Protein AF-A0A3M9MHA6-F1 (afdb_monomer_lite)

pLDDT: mean 76.88, std 26.91, range [29.72, 98.88]

Foldseek 3Di:
DDDDDDDDDDDDDDDDDDDDDDDDDDDDDDDDPDDDDPPPVVVVPPDDDDDDDDDDDDDDDDDDDDDDDDDDDDDDDPDDPDPPDPPDPPPLPDQPCVVFVVVLLVLLVVLVVPVVCLVVLVVLLVCVLVVLVVLLVVLCVVQQADDLLLNLLSVCLVVLLVVLLVVQVVVQQVNLAFACVVNPPPGRASDDADDSSRGAAADNSLLNLLLSLLSSCSRPVVSSVVSVVSSVSNLSSCSNNRGHGNVNNVRSNVSSNVSNVVRSVVSSVVCSVVSNVCCVDPCVVVRHDPPND

Organism: NCBI:txid2294115

Sequence (293 aa):
MRTDRHRAIGGILHGGHLRAPCGARSHAAGSKVSLPTRERWQRHHAHRSRSPAALRTLSARKGLAGGSTRPAGRTERKATPTLMFSEALTISTYDGARIDGSLFRDVTQFARHTHWLNTAAEAWTTYSIGLFVILLLVGWWISRRYGDRQMTTALVAPIGVAVAFLVTEVIKNQFGELRPCRSVPHAFIVETCPAPTDYAMPSGHTTFAAAVAVALFFVNRRLGVIAALLAILEAISRVYVGAHYPHDVIAAMVVAVVVVLITSPLLSRLLQRVVGRARRGPLHGLLSTRGAG

InterPro domains:
  IPR000326 Phosphatidic acid phosphatase type 2/haloperoxidase [PF01569] (159-265)
  IPR000326 Phosphatidic acid phosphatase type 2/haloperoxidase [SM00014] (153-264)
  IPR036938 Phosphatidic acid phosphatase type 2/haloperoxidase superfamily [SSF48317] (96-273)

Radius of gyration: 35.24 Å; chains: 1; bounding box: 85×118×84 Å

Secondary structure (DSSP, 8-state):
----------------------------------PPPTTSSGGGS-------------------------------------S-S-S-----S--THHHHHHHHHHHHHHHHH-HHHHHHHHHHHHHHHHHHHHHHHHHHHHHTTS-HHHHHHHHHHHHHHHHHHHHHHHHHHHH-PPPHHHHSTT----SPP--TTS--SSPHHHHHHHHHHHHHHHH-HHHHHHHHHHHHHHHHHHHHTTSS-HHHHHHHHHHHHHHHHHHHHHHHHHHHHHHHHHHTTTTHHHHS-TT--

Structure (mmCIF, N/CA/C/O backbone):
data_AF-A0A3M9MHA6-F1
#
_entry.id   AF-A0A3M9MHA6-F1
#
loop_
_atom_site.group_PDB
_atom_site.id
_atom_site.type_symbol
_atom_site.label_atom_id
_atom_site.label_alt_id
_atom_site.label_comp_id
_atom_site.label_asym_id
_atom_site.label_entity_id
_atom_site.label_seq_id
_atom_site.pdbx_PDB_ins_code
_atom_site.Cartn_x
_atom_site.Cartn_y
_atom_site.Cartn_z
_atom_site.occupancy
_atom_site.B_iso_or_equiv
_atom_site.auth_seq_id
_atom_site.auth_comp_id
_atom_site.auth_asym_id
_atom_site.auth_atom_id
_atom_site.pdbx_PDB_model_num
ATOM 1 N N . MET A 1 1 ? -25.392 54.779 32.745 1.00 45.34 1 MET A N 1
ATOM 2 C CA . MET A 1 1 ? -24.830 55.472 33.924 1.00 45.34 1 MET A CA 1
ATOM 3 C C . MET A 1 1 ? -23.319 55.400 33.839 1.00 45.34 1 MET A C 1
ATOM 5 O O . MET A 1 1 ? -22.776 54.333 33.599 1.00 45.34 1 MET A O 1
ATOM 9 N N . ARG A 1 2 ? -22.690 56.569 33.900 1.00 42.75 2 ARG A N 1
ATOM 10 C CA . ARG A 1 2 ? -21.283 56.873 33.637 1.00 42.75 2 ARG A CA 1
ATOM 11 C C . ARG A 1 2 ? -20.710 57.350 34.968 1.00 42.75 2 ARG A C 1
ATOM 13 O O . ARG A 1 2 ? -21.302 58.267 35.524 1.00 42.75 2 ARG A O 1
ATOM 20 N N . THR A 1 3 ? -19.614 56.777 35.457 1.00 52.16 3 THR A N 1
ATOM 21 C CA . THR A 1 3 ? -18.811 57.405 36.520 1.00 52.16 3 THR A CA 1
ATOM 22 C C . THR A 1 3 ? -17.323 57.145 36.307 1.00 52.16 3 THR A C 1
ATOM 24 O O . THR A 1 3 ? -16.868 56.004 36.227 1.00 52.16 3 THR A O 1
ATOM 27 N N . ASP A 1 4 ? -16.626 58.270 36.179 1.00 48.47 4 ASP A N 1
ATOM 28 C CA . ASP A 1 4 ? -15.193 58.527 36.058 1.00 48.47 4 ASP A CA 1
ATOM 29 C C . ASP A 1 4 ? -14.363 58.002 37.247 1.00 48.47 4 ASP A C 1
ATOM 31 O O . ASP A 1 4 ? -14.840 57.929 38.375 1.00 48.47 4 ASP A O 1
ATOM 35 N N . ARG A 1 5 ? -13.158 57.465 36.999 1.00 49.97 5 ARG A N 1
ATOM 36 C CA . ARG A 1 5 ? -11.822 58.075 37.240 1.00 49.97 5 ARG A CA 1
ATOM 37 C C . ARG A 1 5 ? -11.701 58.967 38.489 1.00 49.97 5 ARG A C 1
ATOM 39 O O . ARG A 1 5 ? -12.250 60.058 38.504 1.00 49.97 5 ARG A O 1
ATOM 46 N N . HIS A 1 6 ? -10.781 58.624 39.403 1.00 42.56 6 HIS A N 1
ATOM 47 C CA . HIS A 1 6 ? -9.431 59.224 39.486 1.00 42.56 6 HIS A CA 1
ATOM 48 C C . HIS A 1 6 ? -8.628 58.779 40.733 1.00 42.56 6 HIS A C 1
ATOM 50 O O . HIS A 1 6 ? -9.141 58.863 41.837 1.00 42.56 6 HIS A O 1
ATOM 56 N N . ARG A 1 7 ? -7.320 58.510 40.500 1.00 42.34 7 ARG A N 1
ATOM 57 C CA . ARG A 1 7 ? -6.129 58.777 41.365 1.00 42.34 7 ARG A CA 1
ATOM 58 C C . ARG A 1 7 ? -6.002 57.972 42.688 1.00 42.34 7 ARG A C 1
ATOM 60 O O . ARG A 1 7 ? -6.987 57.720 43.345 1.00 42.34 7 ARG A O 1
ATOM 67 N N . ALA A 1 8 ? -4.827 57.572 43.190 1.00 38.84 8 ALA A N 1
ATOM 68 C CA . ALA A 1 8 ? -3.434 57.903 42.880 1.00 38.84 8 ALA A CA 1
ATOM 69 C C . ALA A 1 8 ? -2.446 57.069 43.751 1.00 38.84 8 ALA A C 1
ATOM 71 O O . ALA A 1 8 ? -2.771 56.752 44.886 1.00 38.84 8 ALA A O 1
ATOM 72 N N . ILE A 1 9 ? -1.212 56.915 43.235 1.00 37.53 9 ILE A N 1
ATOM 73 C CA . ILE A 1 9 ? 0.103 56.955 43.931 1.00 37.53 9 ILE A CA 1
ATOM 74 C C . ILE A 1 9 ? 0.582 55.732 44.745 1.00 37.53 9 ILE A C 1
ATOM 76 O O . ILE A 1 9 ? -0.045 55.309 45.706 1.00 37.53 9 ILE A O 1
ATOM 80 N N . GLY A 1 10 ? 1.814 55.296 44.428 1.00 33.41 10 GLY A N 1
ATOM 81 C CA . GLY A 1 10 ? 2.728 54.660 45.386 1.00 33.41 10 GLY A CA 1
ATOM 82 C C . GLY A 1 10 ? 3.594 53.546 44.800 1.00 33.41 10 GLY A C 1
ATOM 83 O O . GLY A 1 10 ? 3.294 52.376 44.992 1.00 33.41 10 GLY A O 1
ATOM 84 N N . GLY A 1 11 ? 4.666 53.896 44.082 1.00 33.75 11 GLY A N 1
ATOM 85 C CA . GLY A 1 11 ? 5.718 52.941 43.716 1.00 33.75 11 GLY A CA 1
ATOM 86 C C . GLY A 1 11 ? 6.651 52.638 44.891 1.00 33.75 11 GLY A C 1
ATOM 87 O O . GLY A 1 11 ? 6.699 53.421 45.829 1.00 33.75 11 GLY A O 1
ATOM 88 N N . ILE A 1 12 ? 7.412 51.543 44.799 1.00 40.12 12 ILE A N 1
ATOM 89 C CA . ILE A 1 12 ? 8.799 51.406 45.276 1.00 40.12 12 ILE A CA 1
ATOM 90 C C . ILE A 1 12 ? 9.417 50.167 44.607 1.00 40.12 12 ILE A C 1
ATOM 92 O O . ILE A 1 12 ? 8.821 49.097 44.513 1.00 40.12 12 ILE A O 1
ATOM 96 N N . LEU A 1 13 ? 10.627 50.394 44.108 1.00 37.62 13 LEU A N 1
ATOM 97 C CA . LEU A 1 13 ? 11.590 49.473 43.518 1.00 37.62 13 LEU A CA 1
ATOM 98 C C . LEU A 1 13 ? 12.076 48.435 44.539 1.00 37.62 13 LEU A C 1
ATOM 100 O O . LEU A 1 13 ? 12.274 48.802 45.691 1.00 37.62 13 LEU A O 1
ATOM 104 N N . HIS A 1 14 ? 12.438 47.228 44.095 1.00 38.28 14 HIS A N 1
ATOM 105 C CA . HIS A 1 14 ? 13.742 46.633 44.430 1.00 38.28 14 HIS A CA 1
ATOM 106 C C . HIS A 1 14 ? 14.076 45.473 43.485 1.00 38.28 14 HIS A C 1
ATOM 108 O O . HIS A 1 14 ? 13.366 44.473 43.409 1.00 38.28 14 HIS A O 1
ATOM 114 N N . GLY A 1 15 ? 15.176 45.645 42.749 1.00 33.66 15 GLY A N 1
ATOM 115 C CA . GLY A 1 15 ? 15.876 44.572 42.058 1.00 33.66 15 GLY A CA 1
ATOM 116 C C . GLY A 1 15 ? 16.709 43.736 43.031 1.00 33.66 15 GLY A C 1
ATOM 117 O O . GLY A 1 15 ? 16.996 44.154 44.150 1.00 33.66 15 GLY A O 1
ATOM 118 N N . GLY A 1 16 ? 17.117 42.553 42.581 1.00 33.12 16 GLY A N 1
ATOM 119 C CA . GLY A 1 16 ? 17.943 41.644 43.368 1.00 33.12 16 GLY A CA 1
ATOM 120 C C . GLY A 1 16 ? 18.435 40.461 42.546 1.00 33.12 16 GLY A C 1
ATOM 121 O O . GLY A 1 16 ? 17.910 39.360 42.650 1.00 33.12 16 GLY A O 1
ATOM 122 N N . HIS A 1 17 ? 19.445 40.711 41.713 1.00 36.69 17 HIS A N 1
ATOM 123 C CA . HIS A 1 17 ? 20.335 39.703 41.136 1.00 36.69 17 HIS A CA 1
ATOM 124 C C . HIS A 1 17 ? 21.117 38.963 42.228 1.00 36.69 17 HIS A C 1
ATOM 126 O O . HIS A 1 17 ? 21.867 39.627 4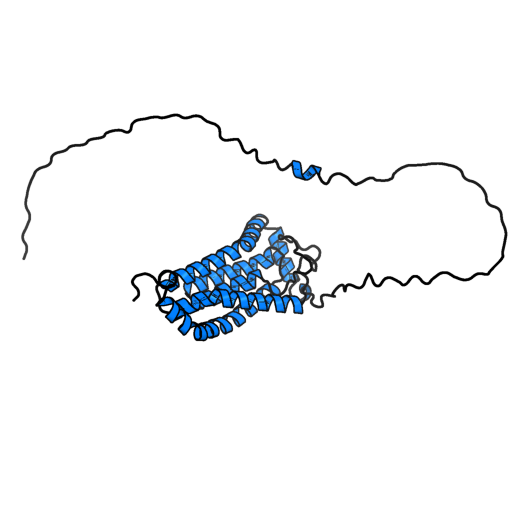2.932 1.00 36.69 17 HIS A O 1
ATOM 132 N N . LEU A 1 18 ? 21.103 37.625 42.255 1.00 41.34 18 LEU A N 1
ATOM 133 C CA . LEU A 1 18 ? 22.196 36.782 42.781 1.00 41.34 18 LEU A CA 1
ATOM 134 C C . LEU A 1 18 ? 22.174 35.440 42.018 1.00 41.34 18 LEU A C 1
ATOM 136 O O . LEU A 1 18 ? 21.206 34.697 42.091 1.00 41.34 18 LEU A O 1
ATOM 140 N N . ARG A 1 19 ? 23.053 35.256 41.025 1.00 36.97 19 ARG A N 1
ATOM 141 C CA . ARG A 1 19 ? 24.398 34.641 41.103 1.00 36.97 19 ARG A CA 1
ATOM 142 C C . ARG A 1 19 ? 24.380 33.122 41.322 1.00 36.97 19 ARG A C 1
ATOM 144 O O . ARG A 1 19 ? 24.078 32.630 42.400 1.00 36.97 19 ARG A O 1
ATOM 151 N N . ALA A 1 20 ? 24.814 32.420 40.277 1.00 41.28 20 ALA A N 1
ATOM 152 C CA . ALA A 1 20 ? 25.358 31.068 40.327 1.00 41.28 20 ALA A CA 1
ATOM 153 C C . ALA A 1 20 ? 26.680 31.018 41.119 1.00 41.28 20 ALA A C 1
ATOM 155 O O . ALA A 1 20 ? 27.397 32.024 41.164 1.00 41.28 20 ALA A O 1
ATOM 156 N N . PRO A 1 21 ? 27.076 29.829 41.604 1.00 46.84 21 PRO A N 1
ATOM 157 C CA . PRO A 1 21 ? 28.478 29.490 41.789 1.00 46.84 21 PRO A CA 1
ATOM 158 C C . PRO A 1 21 ? 28.946 28.360 40.861 1.00 46.84 21 PRO A C 1
ATOM 160 O O . PRO A 1 21 ? 28.242 27.397 40.562 1.00 46.84 21 PRO A O 1
ATOM 163 N N . CYS A 1 22 ? 30.192 28.537 40.433 1.00 32.31 22 CYS A N 1
ATOM 164 C CA . CYS A 1 22 ? 31.051 27.636 39.684 1.00 32.31 22 CYS A CA 1
ATOM 165 C C . CYS A 1 22 ? 31.245 26.248 40.314 1.00 32.31 22 CYS A C 1
ATOM 167 O O . CYS A 1 22 ? 31.447 26.126 41.516 1.00 32.31 22 CYS A O 1
ATOM 169 N N . GLY A 1 23 ? 31.448 25.267 39.430 1.00 31.09 23 GLY A N 1
ATOM 170 C CA . GLY A 1 23 ? 32.737 24.574 39.349 1.00 31.09 23 GLY A CA 1
ATOM 171 C C . GLY A 1 23 ? 32.913 23.312 40.190 1.00 31.09 23 GLY A C 1
ATOM 172 O O . GLY A 1 23 ? 33.376 23.372 41.320 1.00 31.09 23 GLY A O 1
ATOM 173 N N . ALA A 1 24 ? 32.745 22.156 39.548 1.00 34.28 24 ALA A N 1
ATOM 174 C CA . ALA A 1 24 ? 33.512 20.961 39.880 1.00 34.28 24 ALA A CA 1
ATOM 175 C C . ALA A 1 24 ? 33.908 20.248 38.581 1.00 34.28 24 ALA A C 1
ATOM 177 O O . ALA A 1 24 ? 33.065 19.778 37.819 1.00 34.28 24 ALA A O 1
ATOM 178 N N . ARG A 1 25 ? 35.218 20.236 38.315 1.00 34.56 25 ARG A N 1
ATOM 179 C CA . ARG A 1 25 ? 35.869 19.403 37.303 1.00 34.56 25 ARG A CA 1
ATOM 180 C C . ARG A 1 25 ? 35.985 17.986 37.856 1.00 34.56 25 ARG A C 1
ATOM 182 O O . ARG A 1 25 ? 36.488 17.814 38.962 1.00 34.56 25 ARG A O 1
ATOM 189 N N . SER A 1 26 ? 35.659 16.989 37.047 1.00 36.09 26 SER A N 1
ATOM 190 C CA . SER A 1 26 ? 36.196 15.637 37.191 1.00 36.09 26 SER A CA 1
ATOM 191 C C . SER A 1 26 ? 36.548 15.090 35.808 1.00 36.09 26 SER A C 1
ATOM 193 O O . SER A 1 26 ? 35.711 14.926 34.924 1.00 36.09 26 SER A O 1
ATOM 195 N N . HIS A 1 27 ? 37.847 14.871 35.613 1.00 33.38 27 HIS A N 1
ATOM 196 C CA . HIS A 1 27 ? 38.398 14.020 34.569 1.00 33.38 27 HIS A CA 1
ATOM 197 C C . HIS A 1 27 ? 38.162 12.558 34.960 1.00 33.38 27 HIS A C 1
ATOM 199 O O . HIS A 1 27 ? 38.537 12.190 36.068 1.00 33.38 27 HIS A O 1
ATOM 205 N N . ALA A 1 28 ? 37.644 11.730 34.047 1.00 32.38 28 ALA A N 1
ATOM 206 C CA . ALA A 1 28 ? 38.115 10.355 33.837 1.00 32.38 28 ALA A CA 1
ATOM 207 C C . ALA A 1 28 ? 37.412 9.686 32.640 1.00 32.38 28 ALA A C 1
ATOM 209 O O . ALA A 1 28 ? 36.207 9.471 32.644 1.00 32.38 28 ALA A O 1
ATOM 210 N N . ALA A 1 29 ? 38.231 9.350 31.640 1.00 34.56 29 ALA A N 1
ATOM 211 C CA . ALA A 1 29 ? 38.195 8.131 30.830 1.00 34.56 29 ALA A CA 1
ATOM 212 C C . ALA A 1 29 ? 36.839 7.623 30.288 1.00 34.56 29 ALA A C 1
ATOM 214 O O . ALA A 1 29 ? 36.180 6.780 30.887 1.00 34.56 29 ALA A O 1
ATOM 215 N N . GLY A 1 30 ? 36.521 8.020 29.052 1.00 30.92 30 GLY A N 1
ATOM 216 C CA . GLY A 1 30 ? 35.597 7.308 28.169 1.00 30.92 30 GLY A CA 1
ATOM 217 C C . GLY A 1 30 ? 36.293 7.028 26.840 1.00 30.92 30 GLY A C 1
ATOM 218 O O . GLY A 1 30 ? 36.708 7.950 26.141 1.00 30.92 30 GLY A O 1
ATOM 219 N N . SER A 1 31 ? 36.495 5.752 26.544 1.00 31.64 31 SER A N 1
ATOM 220 C CA . SER A 1 31 ? 37.165 5.201 25.368 1.00 31.64 31 SER A CA 1
ATOM 221 C C . SER A 1 31 ? 36.664 5.801 24.048 1.00 31.64 31 SER A C 1
ATOM 223 O O . SER A 1 31 ? 35.473 5.811 23.745 1.00 31.64 31 SER A O 1
ATOM 225 N N . LYS A 1 32 ? 37.603 6.254 23.208 1.00 31.97 32 LYS A N 1
ATOM 226 C CA . LYS A 1 32 ? 37.339 6.508 21.788 1.00 31.97 32 LYS A CA 1
ATOM 227 C C . LYS A 1 32 ? 36.963 5.177 21.137 1.00 31.97 32 LYS A C 1
ATOM 229 O O . LYS A 1 32 ? 37.825 4.326 20.933 1.00 31.97 32 LYS A O 1
ATOM 234 N N . VAL A 1 33 ? 35.687 4.996 20.812 1.00 39.12 33 VAL A N 1
ATOM 235 C CA . VAL A 1 33 ? 35.254 3.952 19.881 1.00 39.12 33 VAL A CA 1
ATOM 236 C C . VAL A 1 33 ? 35.655 4.412 18.483 1.00 39.12 33 VAL 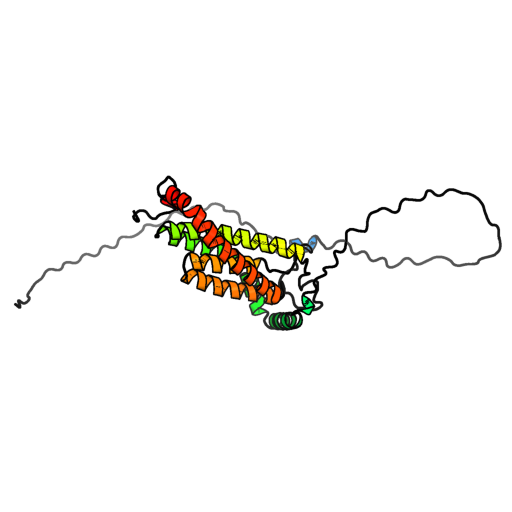A C 1
ATOM 238 O O . VAL A 1 33 ? 35.020 5.268 17.872 1.00 39.12 33 VAL A O 1
ATOM 241 N N . SER A 1 34 ? 36.774 3.878 18.010 1.00 37.38 34 SER A N 1
ATOM 242 C CA . SER A 1 34 ? 37.254 4.025 16.641 1.00 37.38 34 SER A CA 1
ATOM 243 C C . SER A 1 34 ? 36.277 3.319 15.696 1.00 37.38 34 SER A C 1
ATOM 245 O O . SER A 1 34 ? 36.191 2.092 15.695 1.00 37.38 34 SER A O 1
ATOM 247 N N . LEU A 1 35 ? 35.531 4.076 14.891 1.00 41.81 35 LEU A N 1
ATOM 248 C CA . LEU A 1 35 ? 34.740 3.521 13.788 1.00 41.81 35 LEU A CA 1
ATOM 249 C C . LEU A 1 35 ? 35.687 2.880 12.752 1.00 41.81 35 LEU A C 1
ATOM 251 O O . LEU A 1 35 ? 36.680 3.516 12.385 1.00 41.81 35 LEU A O 1
ATOM 255 N N . PRO A 1 36 ? 35.426 1.659 12.245 1.00 40.69 36 PRO A N 1
ATOM 256 C CA . PRO A 1 36 ? 36.270 1.067 11.216 1.00 40.69 36 PRO A CA 1
ATOM 257 C C . PRO A 1 36 ? 36.082 1.810 9.890 1.00 40.69 36 PRO A C 1
ATOM 259 O O . PRO A 1 36 ? 34.972 1.938 9.375 1.00 40.69 36 PRO A O 1
ATOM 262 N N . THR A 1 37 ? 37.188 2.279 9.323 1.00 46.25 37 THR A N 1
ATOM 263 C CA . THR A 1 37 ? 37.272 2.863 7.984 1.00 46.25 37 THR A CA 1
ATOM 264 C C . THR A 1 37 ? 36.915 1.840 6.894 1.00 46.25 37 THR A C 1
ATOM 266 O O . THR A 1 37 ? 37.210 0.646 7.000 1.00 46.25 37 THR A O 1
ATOM 269 N N . ARG A 1 38 ? 36.289 2.328 5.811 1.00 45.44 38 ARG A N 1
ATOM 270 C CA . ARG A 1 38 ? 35.766 1.575 4.646 1.00 45.44 38 ARG A CA 1
ATOM 271 C C . ARG A 1 38 ? 36.783 0.694 3.891 1.00 45.44 38 ARG A C 1
ATOM 273 O O . ARG A 1 38 ? 36.383 -0.067 3.019 1.00 45.44 38 ARG A O 1
ATOM 280 N N . GLU A 1 39 ? 38.069 0.730 4.223 1.00 40.91 39 GLU A N 1
ATOM 281 C CA . GLU A 1 39 ? 39.122 -0.005 3.503 1.00 40.91 39 GLU A CA 1
ATOM 282 C C . GLU A 1 39 ? 39.283 -1.476 3.926 1.00 40.91 39 GLU A C 1
ATOM 284 O O . GLU A 1 39 ? 39.934 -2.260 3.232 1.00 40.91 39 GLU A O 1
ATOM 289 N N . ARG A 1 40 ? 38.698 -1.896 5.058 1.00 35.12 40 ARG A N 1
ATOM 290 C CA . ARG A 1 40 ? 38.887 -3.265 5.576 1.00 35.12 40 ARG A CA 1
ATOM 291 C C . ARG A 1 40 ? 38.023 -4.322 4.867 1.00 35.12 40 ARG A C 1
ATOM 293 O O . ARG A 1 40 ? 38.376 -5.496 4.895 1.00 35.12 40 ARG A O 1
ATOM 300 N N . TRP A 1 41 ? 36.964 -3.919 4.160 1.00 37.09 41 TRP A N 1
ATOM 301 C CA . TRP A 1 41 ? 36.100 -4.842 3.405 1.00 37.09 41 TRP A CA 1
ATOM 302 C C . TRP A 1 41 ? 36.644 -5.221 2.018 1.00 37.09 41 TRP A C 1
ATOM 304 O O . TRP A 1 41 ? 36.305 -6.280 1.499 1.00 37.09 41 TRP A O 1
ATOM 314 N N . GLN A 1 42 ? 37.548 -4.426 1.434 1.00 40.75 42 GLN A N 1
ATOM 315 C CA . GLN A 1 42 ? 38.103 -4.710 0.102 1.00 40.75 42 GLN A CA 1
ATOM 316 C C . GLN A 1 42 ? 39.223 -5.768 0.104 1.00 40.75 42 GLN A C 1
ATOM 318 O O . GLN A 1 42 ? 39.533 -6.333 -0.942 1.00 40.75 42 GLN A O 1
ATOM 323 N N . ARG A 1 43 ? 39.806 -6.106 1.264 1.00 37.44 43 ARG A N 1
ATOM 324 C CA . ARG A 1 43 ? 40.909 -7.088 1.345 1.00 37.44 43 ARG A CA 1
ATOM 325 C C . ARG A 1 43 ? 40.460 -8.550 1.418 1.00 37.44 43 ARG A C 1
ATOM 327 O O . ARG A 1 43 ? 41.292 -9.428 1.226 1.00 37.44 43 ARG A O 1
ATOM 334 N N . HIS A 1 44 ? 39.173 -8.831 1.636 1.00 37.44 44 HIS A N 1
ATOM 335 C CA . HIS A 1 44 ? 38.674 -10.210 1.744 1.00 37.44 44 HIS A CA 1
ATOM 336 C C . HIS A 1 44 ? 38.206 -10.844 0.420 1.00 37.44 44 HIS A C 1
ATOM 338 O O . HIS A 1 44 ? 37.924 -12.039 0.402 1.00 37.44 44 HIS A O 1
ATOM 344 N N . HIS A 1 45 ? 38.210 -10.108 -0.700 1.00 39.94 45 HIS A N 1
ATOM 345 C CA . HIS A 1 45 ? 37.793 -10.629 -2.016 1.00 39.94 45 HIS A CA 1
ATOM 346 C C . HIS A 1 45 ? 38.891 -10.627 -3.098 1.00 39.94 45 HIS A C 1
ATOM 348 O O . HIS A 1 45 ? 38.613 -10.921 -4.256 1.00 39.94 45 HIS A O 1
ATOM 354 N N . ALA A 1 46 ? 40.155 -10.378 -2.739 1.00 36.06 46 ALA A N 1
ATOM 355 C CA . ALA A 1 46 ? 41.273 -10.277 -3.687 1.00 36.06 46 ALA A CA 1
ATOM 356 C C . ALA A 1 46 ? 42.170 -11.534 -3.769 1.00 36.06 46 ALA A C 1
ATOM 358 O O . ALA A 1 46 ? 43.369 -11.429 -4.008 1.00 36.06 46 ALA A O 1
ATOM 359 N N . HIS A 1 47 ? 41.619 -12.738 -3.589 1.00 37.88 47 HIS A N 1
ATOM 360 C CA . HIS A 1 47 ? 42.365 -13.981 -3.822 1.00 37.88 47 HIS A CA 1
ATOM 361 C C . HIS A 1 47 ? 41.495 -15.040 -4.501 1.00 37.88 47 HIS A C 1
ATOM 363 O O . HIS A 1 47 ? 40.879 -15.860 -3.828 1.00 37.88 47 HIS A O 1
ATOM 369 N N . ARG A 1 48 ? 41.485 -15.032 -5.842 1.00 41.16 48 ARG A N 1
ATOM 370 C CA . ARG A 1 48 ? 41.562 -16.217 -6.728 1.00 41.16 48 ARG A CA 1
ATOM 371 C C . ARG A 1 48 ? 41.323 -15.803 -8.185 1.00 41.16 48 ARG A C 1
ATOM 373 O O . ARG A 1 48 ? 40.275 -16.050 -8.763 1.00 41.16 48 ARG A O 1
ATOM 380 N N . SER A 1 49 ? 42.351 -15.231 -8.797 1.00 33.03 49 SER A N 1
ATOM 381 C CA . SER A 1 49 ? 42.515 -15.224 -10.252 1.00 33.03 49 SER A CA 1
ATOM 382 C C . SER A 1 49 ? 43.961 -15.609 -10.554 1.00 33.03 49 SER A C 1
ATOM 384 O O . SER A 1 49 ? 44.862 -14.773 -10.516 1.00 33.03 49 SER A O 1
ATOM 386 N N . ARG A 1 50 ? 44.207 -16.903 -10.778 1.00 34.09 50 ARG A N 1
ATOM 387 C CA . ARG A 1 50 ? 45.452 -17.378 -11.390 1.00 34.09 50 ARG A CA 1
ATOM 388 C C . ARG A 1 50 ? 45.149 -17.737 -12.840 1.00 34.09 50 ARG A C 1
ATOM 390 O O . ARG A 1 50 ? 44.465 -18.721 -13.097 1.00 34.09 50 ARG A O 1
ATOM 397 N N . SER A 1 51 ? 45.666 -16.925 -13.756 1.00 36.12 51 SER A N 1
ATOM 398 C CA . SER A 1 51 ? 45.880 -17.290 -15.157 1.00 36.12 51 SER A CA 1
ATOM 399 C C . SER A 1 51 ? 46.895 -18.434 -15.257 1.00 36.12 51 SER A C 1
ATOM 401 O O . SER A 1 51 ? 47.861 -18.432 -14.489 1.00 36.12 51 SER A O 1
ATOM 403 N N . PRO A 1 52 ? 46.777 -19.345 -16.235 1.00 36.91 52 PRO A N 1
ATOM 404 C CA . PRO A 1 52 ? 47.894 -20.164 -16.670 1.00 36.91 52 PRO A CA 1
ATOM 405 C C . PRO A 1 52 ? 48.386 -19.676 -18.037 1.00 36.91 52 PRO A C 1
ATOM 407 O O . PRO A 1 52 ? 47.781 -19.944 -19.072 1.00 36.91 52 PRO A O 1
ATOM 410 N N . ALA A 1 53 ? 49.510 -18.963 -18.029 1.00 32.72 53 ALA A N 1
ATOM 411 C CA . ALA A 1 53 ? 50.349 -18.766 -19.201 1.00 32.72 53 ALA A CA 1
ATOM 412 C C . ALA A 1 53 ? 51.727 -19.380 -18.920 1.00 32.72 53 ALA A C 1
ATOM 414 O O . ALA A 1 53 ? 52.274 -19.203 -17.836 1.00 32.72 53 ALA A O 1
ATOM 415 N N . ALA A 1 54 ? 52.258 -20.041 -19.950 1.00 32.34 54 ALA A N 1
ATOM 416 C CA . ALA A 1 54 ? 53.609 -20.577 -20.102 1.00 32.34 54 ALA A CA 1
ATOM 417 C C . ALA A 1 54 ? 53.946 -21.888 -19.366 1.00 32.34 54 ALA A C 1
ATOM 419 O O . ALA A 1 54 ? 54.268 -21.891 -18.188 1.00 32.34 54 ALA A O 1
ATOM 420 N N . LEU A 1 55 ? 54.009 -22.976 -20.146 1.00 36.78 55 LEU A N 1
ATOM 421 C CA . LEU A 1 55 ? 55.166 -23.880 -20.206 1.00 36.78 55 LEU A CA 1
ATOM 422 C C . LEU A 1 55 ? 55.220 -24.533 -21.607 1.00 36.78 55 LEU A C 1
ATOM 424 O O . LEU A 1 55 ? 54.523 -25.493 -21.917 1.00 36.78 55 LEU A O 1
ATOM 428 N N . ARG A 1 56 ? 56.048 -23.940 -22.475 1.00 35.97 56 ARG A N 1
ATOM 429 C CA . ARG A 1 56 ? 56.825 -24.618 -23.536 1.00 35.97 56 ARG A CA 1
ATOM 430 C C . ARG A 1 56 ? 57.842 -25.530 -22.816 1.00 35.97 56 ARG A C 1
ATOM 432 O O . ARG A 1 56 ? 58.277 -25.151 -21.739 1.00 35.97 56 ARG A O 1
ATOM 439 N N . THR A 1 57 ? 58.290 -26.705 -23.249 1.00 36.09 57 THR A N 1
ATOM 440 C CA . THR A 1 57 ? 58.509 -27.363 -24.551 1.00 36.09 57 THR A CA 1
ATOM 441 C C . THR A 1 57 ? 58.825 -28.840 -24.257 1.00 36.09 57 THR A C 1
ATOM 443 O O . THR A 1 57 ? 59.459 -29.087 -23.236 1.00 36.09 57 THR A O 1
ATOM 446 N N . LEU A 1 58 ? 58.535 -29.781 -25.169 1.00 36.25 58 LEU A N 1
ATOM 447 C CA . LEU A 1 58 ? 59.552 -30.674 -25.763 1.00 36.25 58 LEU A CA 1
ATOM 448 C C . LEU A 1 58 ? 58.957 -31.689 -26.760 1.00 36.25 58 LEU A C 1
ATOM 450 O O . LEU A 1 58 ? 58.051 -32.448 -26.448 1.00 36.25 58 LEU A O 1
ATOM 454 N N . SER A 1 59 ? 59.617 -31.717 -27.919 1.00 33.62 59 SER A N 1
ATOM 455 C CA . SER A 1 59 ? 59.893 -32.862 -28.793 1.00 33.62 59 SER A CA 1
ATOM 456 C C . SER A 1 59 ? 58.788 -33.466 -29.671 1.00 33.62 59 SER A C 1
ATOM 458 O O . SER A 1 59 ? 57.898 -34.194 -29.244 1.00 33.62 59 SER A O 1
ATOM 460 N N . ALA A 1 60 ? 58.960 -33.226 -30.970 1.00 37.00 60 ALA A N 1
ATOM 461 C CA . ALA A 1 60 ? 58.364 -33.955 -32.075 1.00 37.00 60 ALA A CA 1
ATOM 462 C C . ALA A 1 60 ? 59.188 -35.213 -32.407 1.00 37.00 60 ALA A C 1
ATOM 464 O O . ALA A 1 60 ? 60.408 -35.111 -32.492 1.00 37.00 60 ALA A O 1
ATOM 465 N N . ARG A 1 61 ? 58.539 -36.336 -32.754 1.00 35.19 61 ARG A N 1
ATOM 466 C CA . ARG A 1 61 ? 58.543 -36.905 -34.125 1.00 35.19 61 ARG A CA 1
ATOM 467 C C . ARG A 1 61 ? 58.003 -38.342 -34.206 1.00 35.19 61 ARG A C 1
ATOM 469 O O . ARG A 1 61 ? 58.405 -39.209 -33.448 1.00 35.19 61 ARG A O 1
ATOM 476 N N . LYS A 1 62 ? 57.299 -38.536 -35.331 1.00 33.50 62 LYS A N 1
ATOM 477 C CA . LYS A 1 62 ? 57.210 -39.711 -36.223 1.00 33.50 62 LYS A CA 1
ATOM 478 C C . LYS A 1 62 ? 56.377 -40.915 -35.779 1.00 33.50 62 LYS A C 1
ATOM 480 O O . LYS A 1 62 ? 56.678 -41.597 -34.813 1.00 33.50 62 LYS A O 1
ATOM 485 N N . GLY A 1 63 ? 55.366 -41.188 -36.606 1.00 29.72 63 GLY A N 1
ATOM 486 C CA . GLY A 1 63 ? 54.568 -42.403 -36.579 1.00 29.72 63 GLY A CA 1
ATOM 487 C C . GLY A 1 63 ? 55.118 -43.541 -37.436 1.00 29.72 63 GLY A C 1
ATOM 488 O O . GLY A 1 63 ? 56.109 -43.379 -38.143 1.00 29.72 63 GLY A O 1
ATOM 489 N N . LEU A 1 64 ? 54.405 -44.661 -37.338 1.00 36.84 64 LEU A N 1
ATOM 490 C CA . LEU A 1 64 ? 54.283 -45.837 -38.211 1.00 36.84 64 LEU A CA 1
ATOM 491 C C . LEU A 1 64 ? 53.167 -46.669 -37.534 1.00 36.84 64 LEU A C 1
ATOM 493 O O . LEU A 1 64 ? 53.209 -46.862 -36.327 1.00 36.84 64 LEU A O 1
ATOM 497 N N . ALA A 1 65 ? 52.008 -46.857 -38.164 1.00 32.81 65 ALA A N 1
ATOM 498 C CA . ALA A 1 65 ? 51.660 -47.961 -39.066 1.00 32.81 65 ALA A CA 1
ATOM 499 C C . ALA A 1 65 ? 50.944 -49.129 -38.351 1.00 32.81 65 ALA A C 1
ATOM 501 O O . ALA A 1 65 ? 51.502 -49.746 -37.457 1.00 32.81 65 ALA A O 1
ATOM 502 N N . GLY A 1 66 ? 49.742 -49.450 -38.854 1.00 30.17 66 GLY A N 1
ATOM 503 C CA . GLY A 1 66 ? 49.211 -50.815 -38.979 1.00 30.17 66 GLY A CA 1
ATOM 504 C C . GLY A 1 66 ? 48.534 -51.459 -37.763 1.00 30.17 66 GLY A C 1
ATOM 505 O O . GLY A 1 66 ? 49.113 -51.540 -36.690 1.00 30.17 66 GLY A O 1
ATOM 506 N N . GLY A 1 67 ? 47.342 -52.033 -37.976 1.00 31.34 67 GLY A N 1
ATOM 507 C CA . GLY A 1 67 ? 46.847 -53.131 -37.133 1.00 31.34 67 GLY A CA 1
ATOM 508 C C . GLY A 1 67 ? 45.353 -53.121 -36.823 1.00 31.34 67 GLY A C 1
ATOM 509 O O . GLY A 1 67 ? 44.931 -52.667 -35.770 1.00 31.34 67 GLY A O 1
ATOM 510 N N . SER A 1 68 ? 44.560 -53.673 -37.738 1.00 33.75 68 SER A N 1
ATOM 511 C CA . SER A 1 68 ? 43.164 -54.077 -37.542 1.00 33.75 68 SER A CA 1
ATOM 512 C C . SER A 1 68 ? 43.057 -55.289 -36.608 1.00 33.75 68 SER A C 1
ATOM 514 O O . SER A 1 68 ? 43.671 -56.295 -36.934 1.00 33.75 68 SER A O 1
ATOM 516 N N . THR A 1 69 ? 42.181 -55.247 -35.590 1.00 37.03 69 THR A N 1
ATOM 517 C CA . THR A 1 69 ? 41.329 -56.379 -35.137 1.00 37.03 69 THR A CA 1
ATOM 518 C C . THR A 1 69 ? 40.221 -55.896 -34.177 1.00 37.03 69 THR A C 1
ATOM 520 O O . THR A 1 69 ? 40.500 -55.283 -33.151 1.00 37.03 69 THR A O 1
ATOM 523 N N . ARG A 1 70 ? 38.955 -56.198 -34.503 1.00 36.16 70 ARG A N 1
ATOM 524 C CA . ARG A 1 70 ? 37.760 -56.218 -33.616 1.00 36.16 70 ARG A CA 1
ATOM 525 C C . ARG A 1 70 ? 37.587 -57.652 -33.028 1.00 36.16 70 ARG A C 1
ATOM 527 O O . ARG A 1 70 ? 38.254 -58.547 -33.535 1.00 36.16 70 ARG A O 1
ATOM 534 N N . PRO A 1 71 ? 36.548 -57.969 -32.219 1.00 54.00 71 PRO A N 1
ATOM 535 C CA . PRO A 1 71 ? 36.118 -57.408 -30.920 1.00 54.00 71 PRO A CA 1
ATOM 536 C C . PRO A 1 71 ? 35.789 -58.533 -29.882 1.00 54.00 71 PRO A C 1
ATOM 538 O O . PRO A 1 71 ? 35.566 -59.662 -30.293 1.00 54.00 71 PRO A O 1
ATOM 541 N N . ALA A 1 72 ? 35.659 -58.257 -28.569 1.00 33.03 72 ALA A N 1
ATOM 542 C CA . ALA A 1 72 ? 34.765 -59.000 -27.636 1.00 33.03 72 ALA A CA 1
ATOM 543 C C . ALA A 1 72 ? 34.896 -58.552 -26.160 1.00 33.03 72 ALA A C 1
ATOM 545 O O . ALA A 1 72 ? 35.998 -58.316 -25.683 1.00 33.03 72 ALA A O 1
ATOM 546 N N . GLY A 1 73 ? 33.766 -58.546 -25.432 1.00 33.81 73 GLY A N 1
ATOM 547 C CA . GLY A 1 73 ? 33.666 -58.458 -23.958 1.00 33.81 73 GLY A CA 1
ATOM 548 C C . GLY A 1 73 ? 33.144 -57.100 -23.470 1.00 33.81 73 GLY A C 1
ATOM 549 O O . GLY A 1 73 ? 33.904 -56.156 -23.345 1.00 33.81 73 GLY A O 1
ATOM 550 N N . ARG A 1 74 ? 31.833 -56.844 -23.354 1.00 35.00 74 ARG A N 1
ATOM 551 C CA . ARG A 1 74 ? 30.859 -57.343 -22.354 1.00 35.00 74 ARG A CA 1
ATOM 552 C C . ARG A 1 74 ? 31.263 -57.041 -20.898 1.00 35.00 74 ARG A C 1
ATOM 554 O O . ARG A 1 74 ? 31.844 -57.893 -20.250 1.00 35.00 74 ARG A O 1
ATOM 561 N N . THR A 1 75 ? 30.924 -55.841 -20.411 1.00 39.69 75 THR A N 1
ATOM 562 C CA . THR A 1 75 ? 29.949 -55.537 -19.329 1.00 39.69 75 THR A CA 1
ATOM 563 C C . THR A 1 75 ? 30.294 -54.186 -18.691 1.00 39.69 75 THR A C 1
ATOM 565 O O . THR A 1 75 ? 30.990 -54.138 -17.680 1.00 39.69 75 THR A O 1
ATOM 568 N N . GLU A 1 76 ? 29.773 -53.084 -19.233 1.00 39.38 76 GLU A N 1
ATOM 569 C CA . GLU A 1 76 ? 29.714 -51.826 -18.483 1.00 39.38 76 GLU A CA 1
ATOM 570 C C . GLU A 1 76 ? 28.308 -51.637 -17.920 1.00 39.38 76 GLU A C 1
ATOM 572 O O . GLU A 1 76 ? 27.299 -51.672 -18.629 1.00 39.38 76 GLU A O 1
ATOM 577 N N . ARG A 1 77 ? 28.264 -51.509 -16.593 1.00 40.47 77 ARG A N 1
ATOM 578 C CA . ARG A 1 77 ? 27.082 -51.174 -15.804 1.00 40.47 77 ARG A CA 1
ATOM 579 C C . ARG A 1 77 ? 26.500 -49.880 -16.361 1.00 40.47 77 ARG A C 1
ATOM 581 O O . ARG A 1 77 ? 27.180 -48.859 -16.373 1.00 40.47 77 ARG A O 1
ATOM 588 N N . LYS A 1 78 ? 25.235 -49.917 -16.786 1.00 36.09 78 LYS A N 1
ATOM 589 C CA . LYS A 1 78 ? 24.461 -48.704 -17.054 1.00 36.09 78 LYS A CA 1
ATOM 590 C C . LYS A 1 78 ? 24.387 -47.907 -15.754 1.00 36.09 78 LYS A C 1
ATOM 592 O O . LYS A 1 78 ? 23.638 -48.267 -14.851 1.00 36.09 78 LYS A O 1
ATOM 597 N N . ALA A 1 79 ? 25.203 -46.864 -15.660 1.00 39.66 79 ALA A N 1
ATOM 598 C CA . ALA A 1 79 ? 25.019 -45.811 -14.686 1.00 39.66 79 ALA A CA 1
ATOM 599 C C . ALA A 1 79 ? 23.654 -45.172 -14.960 1.00 39.66 79 ALA A C 1
ATOM 601 O O . ALA A 1 79 ? 23.387 -44.679 -16.057 1.00 39.66 79 ALA A O 1
ATOM 602 N N . THR A 1 80 ? 22.775 -45.259 -13.971 1.00 42.66 80 THR A N 1
ATOM 603 C CA . THR A 1 80 ? 21.521 -44.520 -13.887 1.00 42.66 80 THR A CA 1
ATOM 604 C C . THR A 1 80 ? 21.826 -43.042 -14.135 1.00 42.66 80 THR A C 1
ATOM 606 O O . THR A 1 80 ? 22.634 -42.484 -13.389 1.00 42.66 80 THR A O 1
ATOM 609 N N . PRO A 1 81 ? 21.244 -42.381 -15.152 1.00 41.78 81 PRO A N 1
ATOM 610 C CA . PRO A 1 81 ? 21.365 -40.943 -15.247 1.00 41.78 81 PRO A CA 1
ATOM 611 C C . PRO A 1 81 ? 20.541 -40.365 -14.103 1.00 41.78 81 PRO A C 1
ATOM 613 O O . PRO A 1 81 ? 19.314 -40.426 -14.075 1.00 41.78 81 PRO A O 1
ATOM 616 N N . THR A 1 82 ? 21.284 -39.897 -13.113 1.00 41.81 82 THR A N 1
ATOM 617 C CA . THR A 1 82 ? 20.897 -39.016 -12.031 1.00 41.81 82 THR A CA 1
ATOM 618 C C . THR A 1 82 ? 19.739 -38.105 -12.451 1.00 41.81 82 THR A C 1
ATOM 620 O O . THR A 1 82 ? 19.903 -37.213 -13.282 1.00 41.81 82 THR A O 1
ATOM 623 N N . LEU A 1 83 ? 18.572 -38.326 -11.841 1.00 42.53 83 LEU A N 1
ATOM 624 C CA . LEU A 1 83 ? 17.471 -37.368 -11.742 1.00 42.53 83 LEU A CA 1
ATOM 625 C C . LEU A 1 83 ? 17.943 -36.162 -10.913 1.00 42.53 83 LEU A C 1
ATOM 627 O O . LEU A 1 83 ? 17.589 -36.015 -9.752 1.00 42.53 83 LEU A O 1
ATOM 631 N N . MET A 1 84 ? 18.821 -35.340 -11.477 1.00 39.84 84 MET A N 1
ATOM 632 C CA . MET A 1 84 ? 19.293 -34.085 -10.892 1.00 39.84 84 MET A CA 1
ATOM 633 C C . MET A 1 84 ? 19.550 -33.131 -12.052 1.00 39.84 84 MET A C 1
ATOM 635 O O . MET A 1 84 ? 20.689 -32.978 -12.456 1.00 39.84 84 MET A O 1
ATOM 639 N N . PHE A 1 85 ? 18.488 -32.610 -12.665 1.00 39.38 85 PHE A N 1
ATOM 640 C CA . PHE A 1 85 ? 18.434 -31.337 -13.409 1.00 39.38 85 PHE A CA 1
ATOM 641 C C . PHE A 1 85 ? 17.045 -31.232 -14.055 1.00 39.38 85 PHE A C 1
ATOM 643 O O . PHE A 1 85 ? 16.878 -31.256 -15.268 1.00 39.38 85 PHE A O 1
ATOM 650 N N . SER A 1 86 ? 16.011 -31.193 -13.220 1.00 38.19 86 SER A N 1
ATOM 651 C CA . SER A 1 86 ? 14.676 -30.779 -13.655 1.00 38.19 86 SER A CA 1
ATOM 652 C C . SER A 1 86 ? 13.938 -30.130 -12.489 1.00 38.19 86 SER A C 1
ATOM 654 O O . SER A 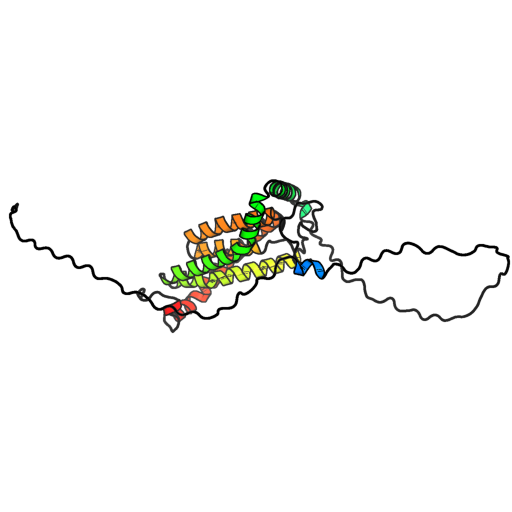1 86 ? 12.763 -30.396 -12.259 1.00 38.19 86 SER A O 1
ATOM 656 N N . GLU A 1 87 ? 14.629 -29.278 -11.730 1.00 44.62 87 GLU A N 1
ATOM 657 C CA . GLU A 1 87 ? 13.905 -28.220 -11.038 1.00 44.62 87 GLU A CA 1
ATOM 658 C C . GLU A 1 87 ? 13.562 -27.199 -12.106 1.00 44.62 87 GLU A C 1
ATOM 660 O O . GLU A 1 87 ? 14.432 -26.561 -12.701 1.00 44.62 87 GLU A O 1
ATOM 665 N N . ALA A 1 88 ? 12.278 -27.201 -12.438 1.00 42.66 88 ALA A N 1
ATOM 666 C CA . ALA A 1 88 ? 11.662 -26.365 -13.432 1.00 42.66 88 ALA A CA 1
ATOM 667 C C . ALA A 1 88 ? 12.226 -24.945 -13.345 1.00 42.66 88 ALA A C 1
ATOM 669 O O . ALA A 1 88 ? 12.028 -24.228 -12.365 1.00 42.66 88 ALA A O 1
ATOM 670 N N . LEU A 1 89 ? 12.871 -24.513 -14.428 1.00 46.62 89 LEU A N 1
ATOM 671 C CA . LEU A 1 89 ? 12.730 -23.136 -14.850 1.00 46.62 89 LEU A CA 1
ATOM 672 C C . LEU A 1 89 ? 11.220 -22.971 -15.045 1.00 46.62 89 LEU A C 1
ATOM 674 O O . LEU A 1 89 ? 10.692 -23.356 -16.088 1.00 46.62 89 LEU A O 1
ATOM 678 N N . THR A 1 90 ? 10.498 -22.559 -14.001 1.00 51.09 90 THR A N 1
ATOM 679 C CA . THR A 1 90 ? 9.092 -22.201 -14.121 1.00 51.09 90 THR A CA 1
ATOM 680 C C . THR A 1 90 ? 9.098 -21.099 -15.158 1.00 51.09 90 THR A C 1
ATOM 682 O O . THR A 1 90 ? 9.555 -19.990 -14.883 1.00 51.09 90 THR A O 1
ATOM 685 N N . ILE A 1 91 ? 8.739 -21.448 -16.393 1.00 50.34 91 ILE A N 1
ATOM 686 C CA . ILE A 1 91 ? 8.558 -20.489 -17.467 1.00 50.34 91 ILE A CA 1
ATOM 687 C C . ILE A 1 91 ? 7.502 -19.557 -16.903 1.00 50.34 91 ILE A C 1
ATOM 689 O O . ILE A 1 91 ? 6.346 -19.950 -16.767 1.00 50.34 91 ILE A O 1
ATOM 693 N N . SER A 1 92 ? 7.927 -18.375 -16.459 1.00 55.88 92 SER A N 1
ATOM 694 C CA . SER A 1 92 ? 7.005 -17.324 -16.077 1.00 55.88 92 SER A CA 1
ATOM 695 C C . SER A 1 92 ? 6.172 -17.071 -17.322 1.00 55.88 92 SER A C 1
ATOM 697 O O . SER A 1 92 ? 6.677 -16.584 -18.333 1.00 55.88 92 SER A O 1
ATOM 699 N N . THR A 1 93 ? 4.924 -17.532 -17.301 1.00 62.53 93 THR A N 1
ATOM 700 C CA . THR A 1 93 ? 4.013 -17.416 -18.442 1.00 62.53 93 THR A CA 1
ATOM 701 C C . THR A 1 93 ? 3.578 -15.972 -18.651 1.00 62.53 93 THR A C 1
ATOM 703 O O . THR A 1 93 ? 2.994 -15.651 -19.684 1.00 62.53 93 THR A O 1
ATOM 706 N N . TYR A 1 94 ? 3.856 -15.107 -17.673 1.00 77.19 94 TYR A N 1
ATOM 707 C CA . TYR A 1 94 ? 3.453 -13.720 -17.665 1.00 77.19 94 TYR A CA 1
ATOM 708 C C . TYR A 1 94 ? 4.652 -12.796 -17.907 1.00 77.19 94 TYR A C 1
ATOM 710 O O . TYR A 1 94 ? 5.510 -12.593 -17.048 1.00 77.19 94 TYR A O 1
ATOM 718 N N . ASP A 1 95 ? 4.699 -12.246 -19.119 1.00 84.38 95 ASP A N 1
ATOM 719 C CA . ASP A 1 95 ? 5.719 -11.304 -19.575 1.00 84.38 95 ASP A CA 1
ATOM 720 C C . ASP A 1 95 ? 5.193 -9.866 -19.463 1.00 84.38 95 ASP A C 1
ATOM 722 O O . ASP A 1 95 ? 4.638 -9.313 -20.419 1.00 84.38 95 ASP A O 1
ATOM 726 N N . GLY A 1 96 ? 5.358 -9.263 -18.282 1.00 84.25 96 GLY A N 1
ATOM 727 C CA . GLY A 1 96 ? 4.900 -7.901 -17.988 1.00 84.25 96 GLY A CA 1
ATOM 728 C C . GLY A 1 96 ? 5.417 -6.834 -18.941 1.00 84.25 96 GLY A C 1
ATOM 729 O O . GLY A 1 96 ? 4.714 -5.873 -19.254 1.00 84.25 96 GLY A O 1
ATOM 730 N N . ALA A 1 97 ? 6.614 -7.035 -19.503 1.00 89.25 97 ALA A N 1
ATOM 731 C CA . ALA A 1 97 ? 7.218 -6.092 -20.436 1.00 89.25 97 ALA A CA 1
ATOM 732 C C . ALA A 1 97 ? 6.371 -5.880 -21.704 1.00 89.25 97 ALA A C 1
ATOM 734 O O . ALA A 1 97 ? 6.512 -4.847 -22.367 1.00 89.25 97 ALA A O 1
ATOM 735 N N . ARG A 1 98 ? 5.480 -6.823 -22.046 1.00 91.00 98 ARG A N 1
ATOM 736 C CA . ARG A 1 98 ? 4.557 -6.698 -23.186 1.00 91.00 98 ARG A CA 1
ATOM 737 C C . ARG A 1 98 ? 3.374 -5.774 -22.922 1.00 91.00 98 ARG A C 1
ATOM 739 O O . ARG A 1 98 ? 2.777 -5.308 -23.886 1.00 91.00 98 ARG A O 1
ATOM 746 N N . ILE A 1 99 ? 3.026 -5.532 -21.661 1.00 92.50 99 ILE A N 1
ATOM 747 C CA . ILE A 1 99 ? 1.842 -4.751 -21.288 1.00 92.50 99 ILE A CA 1
ATOM 748 C C . ILE A 1 99 ? 2.176 -3.264 -21.316 1.00 92.50 99 ILE A C 1
ATOM 750 O O . ILE A 1 99 ? 1.530 -2.488 -22.013 1.00 92.50 99 ILE A O 1
ATOM 754 N N . ASP A 1 100 ? 3.216 -2.872 -20.587 1.00 93.81 100 ASP A N 1
ATOM 755 C CA . ASP A 1 100 ? 3.587 -1.470 -20.383 1.00 93.81 100 ASP A CA 1
ATOM 756 C C . ASP A 1 100 ? 5.107 -1.268 -20.258 1.00 93.81 100 ASP A C 1
ATOM 758 O O . ASP A 1 100 ? 5.588 -0.280 -19.697 1.00 93.81 100 ASP A O 1
ATOM 762 N N . GLY A 1 101 ? 5.894 -2.167 -20.860 1.00 91.88 101 GLY A N 1
ATOM 763 C CA . GLY A 1 101 ? 7.354 -2.080 -20.862 1.00 91.88 101 GLY A CA 1
ATOM 764 C C . GLY A 1 101 ? 7.918 -0.839 -21.568 1.00 91.88 101 GLY A C 1
ATOM 765 O O . GLY A 1 101 ? 9.031 -0.422 -21.252 1.00 91.88 101 GLY A O 1
ATOM 766 N N . SER A 1 102 ? 7.193 -0.224 -22.514 1.00 93.56 102 SER A N 1
ATOM 767 C CA . SER A 1 102 ? 7.582 1.071 -23.103 1.00 93.56 102 SER A CA 1
ATOM 768 C C . SER A 1 102 ? 7.490 2.201 -22.079 1.00 93.56 102 SER A C 1
ATOM 770 O O . SER A 1 102 ? 8.489 2.868 -21.835 1.00 93.56 102 SER A O 1
ATOM 772 N N . LEU A 1 103 ? 6.345 2.334 -21.403 1.00 95.38 103 LEU A N 1
ATOM 773 C CA . LEU A 1 103 ? 6.141 3.324 -20.345 1.00 95.38 103 LEU A CA 1
ATOM 774 C C . LEU A 1 103 ? 7.137 3.128 -19.194 1.00 95.38 103 LEU A C 1
ATOM 776 O O . LEU A 1 103 ? 7.712 4.091 -18.692 1.00 95.38 103 LEU A O 1
ATOM 780 N N . PHE A 1 104 ? 7.398 1.877 -18.806 1.00 96.31 104 PHE A N 1
ATOM 781 C CA . PHE A 1 104 ? 8.438 1.557 -17.829 1.00 96.31 104 PHE A CA 1
ATOM 782 C C . PHE A 1 104 ? 9.830 2.049 -18.270 1.00 96.31 104 PHE A C 1
ATOM 784 O O . PHE A 1 104 ? 10.576 2.628 -17.474 1.00 96.31 104 PHE A O 1
ATOM 791 N N . ARG A 1 105 ? 10.194 1.851 -19.545 1.00 95.38 105 ARG A N 1
ATOM 792 C CA . ARG A 1 105 ? 11.464 2.348 -20.099 1.00 95.38 105 ARG A CA 1
ATOM 793 C C . ARG A 1 105 ? 11.533 3.872 -20.104 1.00 95.38 105 ARG A C 1
ATOM 795 O O . ARG A 1 105 ? 12.572 4.405 -19.731 1.00 95.38 105 ARG A O 1
ATOM 802 N N . ASP A 1 106 ? 10.444 4.560 -20.428 1.00 96.25 106 ASP A N 1
ATOM 803 C CA . ASP A 1 106 ? 10.396 6.026 -20.395 1.00 96.25 106 ASP A CA 1
ATOM 804 C C . ASP A 1 106 ? 10.635 6.556 -18.972 1.00 96.25 106 ASP A C 1
ATOM 806 O O . ASP A 1 106 ? 11.450 7.456 -18.758 1.00 96.25 106 ASP A O 1
ATOM 810 N N . VAL A 1 107 ? 9.993 5.940 -17.972 1.00 96.75 107 VAL A N 1
ATOM 811 C CA . VAL A 1 107 ? 10.162 6.300 -16.556 1.00 96.75 107 VAL A CA 1
ATOM 812 C C . VAL A 1 107 ? 11.584 6.014 -16.065 1.00 96.75 107 VAL A C 1
ATOM 814 O O . VAL A 1 107 ? 12.195 6.859 -15.410 1.00 96.75 107 VAL A O 1
ATOM 817 N N . THR A 1 108 ? 12.151 4.855 -16.396 1.00 95.38 108 THR A N 1
ATOM 818 C CA . THR A 1 108 ? 13.521 4.505 -15.978 1.00 95.38 108 THR A CA 1
ATOM 819 C C . THR A 1 108 ? 14.586 5.312 -16.721 1.00 95.38 108 THR A C 1
ATOM 821 O O . THR A 1 108 ? 15.617 5.670 -16.146 1.00 95.38 108 THR A O 1
ATOM 824 N N . GLN A 1 109 ? 14.335 5.692 -17.975 1.00 96.12 109 GLN A N 1
ATOM 825 C CA . GLN A 1 109 ? 15.169 6.645 -18.700 1.00 96.12 109 GLN A CA 1
ATOM 826 C C . GLN A 1 109 ? 15.095 8.035 -18.064 1.00 96.12 109 GLN A C 1
ATOM 828 O O . GLN A 1 109 ? 16.130 8.687 -17.927 1.00 96.12 109 GLN A O 1
ATOM 833 N N . PHE A 1 110 ? 13.917 8.489 -17.631 1.00 96.50 110 PHE A N 1
ATOM 834 C CA . PHE A 1 110 ? 13.791 9.720 -16.853 1.00 96.50 110 PHE A CA 1
ATOM 835 C C . PHE A 1 110 ? 14.596 9.634 -15.545 1.00 96.50 110 PHE A C 1
ATOM 837 O O . PHE A 1 110 ? 15.422 10.512 -15.290 1.00 96.50 110 PHE A O 1
ATOM 844 N N . ALA A 1 111 ? 14.473 8.532 -14.794 1.00 96.44 111 ALA A N 1
ATOM 845 C CA . ALA A 1 111 ? 15.250 8.290 -13.574 1.00 96.44 111 ALA A CA 1
ATOM 846 C C . ALA A 1 111 ? 16.770 8.348 -13.814 1.00 96.44 111 ALA A C 1
ATOM 848 O O . ALA A 1 111 ? 17.520 8.890 -12.998 1.00 96.44 111 ALA A O 1
ATOM 849 N N . ARG A 1 112 ? 17.233 7.877 -14.979 1.00 96.25 112 ARG A N 1
ATOM 850 C CA . ARG A 1 112 ? 18.637 7.990 -15.398 1.00 96.25 112 ARG A CA 1
ATOM 851 C C . ARG A 1 112 ? 19.107 9.438 -15.539 1.00 96.25 112 ARG A C 1
ATOM 853 O O . ARG A 1 112 ? 20.264 9.710 -15.267 1.00 96.25 112 ARG A O 1
ATOM 860 N N . HIS A 1 113 ? 18.249 10.364 -15.962 1.00 96.50 113 HIS A N 1
ATOM 861 C CA . HIS A 1 113 ? 18.621 11.777 -16.122 1.00 96.50 113 HIS A CA 1
ATOM 862 C C . HIS A 1 113 ? 18.446 12.586 -14.828 1.00 96.50 113 HIS A C 1
ATOM 864 O O . HIS A 1 113 ? 19.027 13.660 -14.681 1.00 96.50 113 HIS A O 1
ATOM 870 N N . THR A 1 114 ? 17.684 12.073 -13.862 1.00 96.75 114 THR A N 1
ATOM 871 C CA . THR A 1 114 ? 17.383 12.746 -12.591 1.00 96.75 114 THR A CA 1
ATOM 872 C C . THR A 1 114 ? 18.051 12.068 -11.394 1.00 96.75 114 THR A C 1
ATOM 874 O O . THR A 1 114 ? 17.398 11.778 -10.398 1.00 96.75 114 THR A O 1
ATOM 877 N N . HIS A 1 115 ? 19.365 11.840 -11.444 1.00 93.62 115 HIS A N 1
ATOM 878 C CA . HIS A 1 115 ? 20.099 11.156 -10.366 1.00 93.62 115 HIS A CA 1
ATOM 879 C C . HIS A 1 115 ? 19.907 11.764 -8.968 1.00 93.62 115 HIS A C 1
ATOM 881 O O . HIS A 1 115 ? 19.947 11.045 -7.972 1.00 93.62 115 HIS A O 1
ATOM 887 N N . TRP A 1 116 ? 19.672 13.076 -8.889 1.00 95.44 116 TRP A N 1
ATOM 888 C CA . TRP A 1 116 ? 19.402 13.781 -7.635 1.00 95.44 116 TRP A CA 1
ATOM 889 C C . TRP A 1 116 ? 18.116 13.301 -6.937 1.00 95.44 116 TRP A C 1
ATOM 891 O O . TRP A 1 116 ? 18.006 13.419 -5.718 1.00 95.44 116 TRP A O 1
ATOM 901 N N . LEU A 1 117 ? 17.159 12.748 -7.690 1.00 96.38 117 LEU A N 1
ATOM 902 C CA . LEU A 1 117 ? 15.880 12.249 -7.185 1.00 96.38 117 LEU A CA 1
ATOM 903 C C . LEU A 1 117 ? 15.951 10.765 -6.781 1.00 96.38 117 LEU A C 1
ATOM 905 O O . LEU A 1 117 ? 15.166 10.338 -5.937 1.00 96.38 117 LEU A O 1
ATOM 909 N N . ASN A 1 118 ? 16.923 9.999 -7.291 1.00 97.00 118 ASN A N 1
ATOM 910 C CA . ASN A 1 118 ? 17.066 8.562 -7.013 1.00 97.00 118 ASN A CA 1
ATOM 911 C C . ASN A 1 118 ? 17.139 8.258 -5.515 1.00 97.00 118 ASN A C 1
ATOM 913 O O . ASN A 1 118 ? 16.356 7.453 -5.018 1.00 97.00 118 ASN A O 1
ATOM 917 N N . THR A 1 119 ? 18.010 8.958 -4.783 1.00 95.94 119 THR A N 1
ATOM 918 C CA . THR A 1 119 ? 18.158 8.771 -3.332 1.00 95.94 119 THR A CA 1
ATOM 919 C C . THR A 1 119 ? 16.864 9.088 -2.586 1.00 95.94 119 THR A C 1
ATOM 921 O O . THR A 1 119 ? 16.520 8.408 -1.624 1.00 95.94 119 THR A O 1
ATOM 924 N N . ALA A 1 120 ? 16.128 10.114 -3.020 1.00 97.00 120 ALA A N 1
ATOM 925 C CA . ALA A 1 120 ? 14.863 10.482 -2.395 1.00 97.00 120 ALA A CA 1
ATOM 926 C C . ALA A 1 120 ? 13.761 9.451 -2.688 1.00 97.00 120 ALA A C 1
ATOM 928 O O . ALA A 1 120 ? 13.003 9.114 -1.784 1.00 97.00 120 ALA A O 1
ATOM 929 N N . ALA A 1 121 ? 13.694 8.915 -3.910 1.00 97.31 121 ALA A N 1
ATOM 930 C CA . ALA A 1 121 ? 12.740 7.872 -4.284 1.00 97.31 121 ALA A CA 1
ATOM 931 C C . ALA A 1 121 ? 13.022 6.540 -3.564 1.00 97.31 121 ALA A C 1
ATOM 933 O O . ALA A 1 121 ? 12.095 5.905 -3.057 1.00 97.31 121 ALA A O 1
ATOM 934 N N . GLU A 1 122 ? 14.296 6.153 -3.457 1.00 96.38 122 GLU A N 1
ATOM 935 C CA . GLU A 1 122 ? 14.734 4.965 -2.718 1.00 96.38 122 GLU A CA 1
ATOM 936 C C . GLU A 1 122 ? 14.475 5.114 -1.210 1.00 96.38 122 GLU A C 1
ATOM 938 O O . GLU A 1 122 ? 13.920 4.217 -0.572 1.00 96.38 122 GLU A O 1
ATOM 943 N N . ALA A 1 123 ? 14.791 6.278 -0.633 1.00 97.00 123 ALA A N 1
ATOM 944 C CA . ALA A 1 123 ? 14.467 6.570 0.760 1.00 97.00 123 ALA A CA 1
ATOM 945 C C . ALA A 1 123 ? 12.951 6.555 0.996 1.00 97.00 123 ALA A C 1
ATOM 947 O O . ALA A 1 123 ? 12.490 5.989 1.986 1.00 97.00 123 ALA A O 1
ATOM 948 N N . TRP A 1 124 ? 12.170 7.140 0.083 1.00 98.00 124 TRP A N 1
ATOM 949 C CA . TRP A 1 124 ? 10.716 7.150 0.182 1.00 98.00 124 TRP A CA 1
ATOM 950 C C . TRP A 1 124 ? 10.157 5.727 0.234 1.00 98.00 124 TRP A C 1
ATOM 952 O O . TRP A 1 124 ? 9.485 5.401 1.208 1.00 98.00 124 TRP A O 1
ATOM 962 N N . THR A 1 125 ? 10.494 4.859 -0.726 1.00 96.31 125 THR A N 1
ATOM 963 C CA . THR A 1 125 ? 9.969 3.481 -0.725 1.00 96.31 125 THR A CA 1
ATOM 964 C C . THR A 1 125 ? 10.452 2.664 0.480 1.00 96.31 125 THR A C 1
ATOM 966 O O . THR A 1 125 ? 9.706 1.851 1.018 1.00 96.31 125 THR A O 1
ATOM 969 N N . THR A 1 126 ? 11.660 2.942 0.984 1.00 95.88 126 THR A N 1
ATOM 970 C CA . THR A 1 126 ? 12.213 2.269 2.171 1.00 95.88 126 THR A CA 1
ATOM 971 C C . THR A 1 126 ? 11.476 2.655 3.457 1.00 95.88 126 THR A C 1
ATOM 973 O O . THR A 1 126 ? 11.184 1.801 4.296 1.00 95.88 126 THR A O 1
ATOM 976 N N . TYR A 1 127 ? 11.181 3.945 3.650 1.00 97.81 127 TYR A N 1
ATOM 977 C CA . TYR A 1 127 ? 10.653 4.460 4.920 1.00 97.81 127 TYR A CA 1
ATOM 978 C C . TYR A 1 127 ? 9.135 4.686 4.925 1.00 97.81 127 TYR A C 1
ATOM 980 O O . TYR A 1 127 ? 8.550 4.863 6.001 1.00 97.81 127 TYR A O 1
ATOM 988 N N . SER A 1 128 ? 8.468 4.653 3.768 1.00 97.75 128 SER A N 1
ATOM 989 C CA . SER A 1 128 ? 7.027 4.909 3.665 1.00 97.75 128 SER A CA 1
ATOM 990 C C . SER A 1 128 ? 6.192 3.901 4.457 1.00 97.75 128 SER A C 1
ATOM 992 O O . SER A 1 128 ? 5.226 4.304 5.104 1.00 97.75 128 SER A O 1
ATOM 994 N N . ILE A 1 129 ? 6.589 2.622 4.517 1.00 97.44 129 ILE A N 1
ATOM 995 C CA . ILE A 1 129 ? 5.906 1.600 5.335 1.00 97.44 129 ILE A CA 1
ATOM 996 C C . ILE A 1 129 ? 5.818 2.052 6.799 1.00 97.44 129 ILE A C 1
ATOM 998 O O . ILE A 1 129 ? 4.740 2.016 7.397 1.00 97.44 129 ILE A O 1
ATOM 1002 N N . GLY A 1 130 ? 6.926 2.540 7.367 1.00 98.12 130 GLY A N 1
ATOM 1003 C CA . GLY A 1 130 ? 6.959 3.061 8.735 1.00 98.12 130 GLY A CA 1
ATOM 1004 C C . GLY A 1 130 ? 6.039 4.270 8.917 1.00 98.12 130 GLY A C 1
ATOM 1005 O O . GLY A 1 130 ? 5.298 4.344 9.898 1.00 98.12 130 GLY A O 1
ATOM 1006 N N . LEU A 1 131 ? 6.013 5.180 7.940 1.00 98.38 131 LEU A N 1
ATOM 1007 C CA . LEU A 1 131 ? 5.104 6.327 7.943 1.00 98.38 131 LEU A CA 1
ATOM 1008 C C . LEU A 1 131 ? 3.628 5.895 7.929 1.00 98.38 131 LEU A C 1
ATOM 1010 O O . LEU A 1 131 ? 2.831 6.413 8.710 1.00 98.38 131 LEU A O 1
ATOM 1014 N N . PHE A 1 132 ? 3.253 4.917 7.105 1.00 98.69 132 PHE A N 1
ATOM 1015 C CA . PHE A 1 132 ? 1.889 4.381 7.068 1.00 98.69 132 PHE A CA 1
ATOM 1016 C C . PHE A 1 132 ? 1.490 3.693 8.381 1.00 98.69 132 PHE A C 1
ATOM 1018 O O . PHE A 1 132 ? 0.362 3.875 8.846 1.00 98.69 132 PHE A O 1
ATOM 1025 N N . VAL A 1 133 ? 2.414 2.975 9.031 1.00 98.62 133 VAL A N 1
ATOM 1026 C CA . VAL A 1 133 ? 2.193 2.431 10.383 1.00 98.62 133 VAL A CA 1
ATOM 1027 C C . VAL A 1 133 ? 1.945 3.559 11.388 1.00 98.62 133 VAL A C 1
ATOM 1029 O O . VAL A 1 133 ? 0.999 3.483 12.173 1.00 98.62 133 VAL A O 1
ATOM 1032 N N . ILE A 1 134 ? 2.724 4.643 11.335 1.00 98.69 134 ILE A N 1
ATOM 1033 C CA . ILE A 1 134 ? 2.500 5.822 12.185 1.00 98.69 134 ILE A CA 1
ATOM 1034 C C . ILE A 1 134 ? 1.111 6.422 11.928 1.00 98.69 134 ILE A C 1
ATOM 1036 O O . ILE A 1 134 ? 0.405 6.741 12.883 1.00 98.69 134 ILE A O 1
ATOM 1040 N N . LEU A 1 135 ? 0.666 6.528 10.672 1.00 98.69 135 LEU A N 1
ATOM 1041 C CA . LEU A 1 135 ? -0.674 7.035 10.349 1.00 98.69 135 LEU A CA 1
ATOM 1042 C C . LEU A 1 135 ? -1.793 6.153 10.925 1.00 98.69 135 LEU A C 1
ATOM 1044 O O . LEU A 1 135 ? -2.774 6.691 11.446 1.00 98.69 135 LEU A O 1
ATOM 1048 N N . LEU A 1 136 ? -1.641 4.823 10.903 1.00 98.62 136 LEU A N 1
ATOM 1049 C CA . LEU A 1 136 ? -2.569 3.905 11.577 1.00 98.62 136 LEU A CA 1
ATOM 1050 C C . LEU A 1 136 ? -2.606 4.149 13.092 1.00 98.62 136 LEU A C 1
ATOM 1052 O O . LEU A 1 136 ? -3.690 4.246 13.672 1.00 98.62 136 LEU A O 1
ATOM 1056 N N . LEU A 1 137 ? -1.441 4.308 13.730 1.00 98.56 137 LEU A N 1
ATOM 1057 C CA . LEU A 1 137 ? -1.343 4.593 15.166 1.00 98.56 137 LEU A CA 1
ATOM 1058 C C . LEU A 1 137 ? -1.975 5.943 15.527 1.00 98.56 137 LEU A C 1
ATOM 1060 O O . LEU A 1 137 ? -2.686 6.043 16.527 1.00 98.56 137 LEU A O 1
ATOM 1064 N N . VAL A 1 138 ? -1.781 6.971 14.698 1.00 98.38 138 VAL A N 1
ATOM 1065 C CA . VAL A 1 138 ? -2.438 8.276 14.856 1.00 98.38 138 VAL A CA 1
ATOM 1066 C C . VAL A 1 138 ? -3.956 8.138 14.700 1.00 98.38 138 VAL A C 1
ATOM 1068 O O . VAL A 1 138 ? -4.704 8.675 15.518 1.00 98.38 138 VAL A O 1
ATOM 1071 N N . GLY A 1 139 ? -4.428 7.381 13.704 1.00 97.94 139 GLY A N 1
ATOM 1072 C CA . GLY A 1 139 ? -5.851 7.094 13.506 1.00 97.94 139 GLY A CA 1
ATOM 1073 C C . GLY A 1 139 ? -6.482 6.395 14.714 1.00 97.94 139 GLY A C 1
ATOM 1074 O O . GLY A 1 139 ? -7.543 6.810 15.193 1.00 97.94 139 GLY A O 1
ATOM 1075 N N . TRP A 1 140 ? -5.799 5.395 15.269 1.00 97.88 140 TRP A N 1
ATOM 1076 C CA . TRP A 1 140 ? -6.190 4.740 16.516 1.00 97.88 140 TRP A CA 1
ATOM 1077 C C . TRP A 1 140 ? -6.211 5.710 17.704 1.00 97.88 140 TRP A C 1
ATOM 1079 O O . TRP A 1 140 ? -7.209 5.782 18.426 1.00 97.88 140 TRP A O 1
ATOM 1089 N N . TRP A 1 141 ? -5.160 6.515 17.878 1.00 97.38 141 TRP A N 1
ATOM 1090 C CA . TRP A 1 141 ? -5.057 7.474 18.977 1.00 97.38 141 TRP A CA 1
ATOM 1091 C C . TRP A 1 141 ? -6.188 8.505 18.964 1.00 97.38 141 TRP A C 1
ATOM 1093 O O . TRP A 1 141 ? -6.788 8.779 20.007 1.00 97.38 141 TRP A O 1
ATOM 1103 N N . ILE A 1 142 ? -6.502 9.049 17.785 1.00 95.69 142 ILE A N 1
ATOM 1104 C CA . ILE A 1 142 ? -7.622 9.974 17.572 1.00 95.69 142 ILE A CA 1
ATOM 1105 C C . ILE A 1 142 ? -8.946 9.282 17.916 1.00 95.69 142 ILE A C 1
ATOM 1107 O O . ILE A 1 142 ? -9.780 9.868 18.607 1.00 95.69 142 ILE A O 1
ATOM 1111 N N . SER A 1 143 ? -9.113 8.019 17.515 1.00 96.06 143 SER A N 1
ATOM 1112 C CA . SER A 1 143 ? -10.342 7.241 17.726 1.00 96.06 143 SER A CA 1
ATOM 1113 C C . SER A 1 143 ? -10.682 6.993 19.199 1.00 96.06 143 SER A C 1
ATOM 1115 O O . SER A 1 143 ? -11.853 6.801 19.520 1.00 96.06 143 SER A O 1
ATOM 1117 N N . ARG A 1 144 ? -9.708 7.091 20.121 1.00 94.75 144 ARG A N 1
ATOM 1118 C CA . ARG A 1 144 ? -9.946 7.000 21.581 1.00 94.75 144 ARG A CA 1
ATOM 1119 C C . ARG A 1 144 ? -10.875 8.086 22.128 1.00 94.75 144 ARG A C 1
ATOM 1121 O O . ARG A 1 144 ? -11.433 7.913 23.209 1.00 94.75 144 ARG A O 1
ATOM 1128 N N . ARG A 1 145 ? -11.027 9.198 21.402 1.00 92.88 145 ARG A N 1
ATOM 1129 C CA . ARG A 1 145 ? -11.898 10.327 21.771 1.00 92.88 145 ARG A CA 1
ATOM 1130 C C . ARG A 1 145 ? -13.341 10.168 21.280 1.00 92.88 145 ARG A C 1
ATOM 1132 O O . ARG A 1 145 ? -14.168 11.019 21.581 1.00 92.88 145 ARG A O 1
ATOM 1139 N N . TYR A 1 146 ? -13.636 9.121 20.508 1.00 91.56 146 TYR A N 1
ATOM 1140 C CA . TYR A 1 146 ? -14.932 8.914 19.856 1.00 91.56 146 TYR A CA 1
ATOM 1141 C C . TYR A 1 146 ? -15.651 7.658 20.386 1.00 91.56 146 TYR A C 1
ATOM 1143 O O . TYR A 1 146 ? -15.205 6.997 21.328 1.00 91.56 146 TYR A O 1
ATOM 1151 N N . GLY A 1 147 ? -16.807 7.339 19.796 1.00 91.00 147 GLY A N 1
ATOM 1152 C CA . GLY A 1 147 ? -17.640 6.194 20.166 1.00 91.00 147 GLY A CA 1
ATOM 1153 C C . GLY A 1 147 ? -17.071 4.830 19.752 1.00 91.00 147 GLY A C 1
ATOM 1154 O O . GLY A 1 147 ? -16.078 4.726 19.029 1.00 91.00 147 GLY A O 1
ATOM 1155 N N . ASP A 1 148 ? -17.731 3.761 20.211 1.00 91.81 148 ASP A N 1
ATOM 1156 C CA . ASP A 1 148 ? -17.268 2.371 20.048 1.00 91.81 148 ASP A CA 1
ATOM 1157 C C . ASP A 1 148 ? -17.086 1.984 18.578 1.00 91.81 148 ASP A C 1
ATOM 1159 O O . ASP A 1 148 ? -16.169 1.239 18.234 1.00 91.81 148 ASP A O 1
ATOM 1163 N N . ARG A 1 149 ? -17.932 2.527 17.694 1.00 92.38 149 ARG A N 1
ATOM 1164 C CA . ARG A 1 149 ? -17.862 2.288 16.247 1.00 92.38 149 ARG A CA 1
ATOM 1165 C C . ARG A 1 149 ? -16.541 2.777 15.657 1.00 92.38 149 ARG A C 1
ATOM 1167 O O . ARG A 1 149 ? -15.872 1.996 14.990 1.00 92.38 149 ARG A O 1
ATOM 1174 N N . GLN A 1 150 ? -16.153 4.020 15.944 1.00 93.75 150 GLN A N 1
ATOM 1175 C CA . GLN A 1 150 ? -14.914 4.624 15.445 1.00 93.75 150 GLN A CA 1
ATOM 1176 C C . GLN A 1 150 ? -13.674 3.912 15.997 1.00 93.75 150 GLN A C 1
ATOM 1178 O O . GLN A 1 150 ? -12.743 3.606 15.251 1.00 93.75 150 GLN A O 1
ATOM 1183 N N . MET A 1 151 ? -13.678 3.573 17.289 1.00 95.94 151 MET A N 1
ATOM 1184 C CA . MET A 1 151 ? -12.592 2.777 17.866 1.00 95.94 151 MET A CA 1
ATOM 1185 C C . MET A 1 151 ? -12.492 1.402 17.192 1.00 95.94 151 MET A C 1
ATOM 1187 O O . MET A 1 151 ? -11.404 0.973 16.818 1.00 95.94 151 MET A O 1
ATOM 1191 N N . THR A 1 152 ? -13.626 0.736 16.956 1.00 96.62 152 THR A N 1
ATOM 1192 C CA . THR A 1 152 ? -13.633 -0.555 16.256 1.00 96.62 152 THR A CA 1
ATOM 1193 C C . THR A 1 152 ? -13.042 -0.427 14.855 1.00 96.62 152 THR A C 1
ATOM 1195 O O . THR A 1 152 ? -12.162 -1.211 14.516 1.00 96.62 152 THR A O 1
ATOM 1198 N N . THR A 1 153 ? -13.453 0.574 14.065 1.00 96.56 153 THR A N 1
ATOM 1199 C CA . THR A 1 153 ? -12.904 0.787 12.714 1.00 96.56 153 THR A CA 1
ATOM 1200 C C . THR A 1 153 ? -11.387 0.976 12.731 1.00 96.56 153 THR A C 1
ATOM 1202 O O . THR A 1 153 ? -10.695 0.434 11.875 1.00 96.56 153 THR A O 1
ATOM 1205 N N . ALA A 1 154 ? -10.851 1.678 13.735 1.00 97.25 154 ALA A N 1
ATOM 1206 C CA . ALA A 1 154 ? -9.411 1.884 13.858 1.00 97.25 154 ALA A CA 1
ATOM 1207 C C . ALA A 1 154 ? -8.651 0.612 14.257 1.00 97.25 154 ALA A C 1
ATOM 1209 O O . ALA A 1 154 ? -7.546 0.388 13.772 1.00 97.25 154 ALA A O 1
ATOM 1210 N N . LEU A 1 155 ? -9.240 -0.241 15.100 1.00 97.50 155 LEU A N 1
ATOM 1211 C CA . LEU A 1 155 ? -8.628 -1.510 15.505 1.00 97.50 155 LEU A CA 1
ATOM 1212 C C . LEU A 1 155 ? -8.653 -2.567 14.395 1.00 97.50 155 LEU A C 1
ATOM 1214 O O . LEU A 1 155 ? -7.741 -3.386 14.319 1.00 97.50 155 LEU A O 1
ATOM 1218 N N . VAL A 1 156 ? -9.671 -2.559 13.528 1.00 97.69 156 VAL A N 1
ATOM 1219 C CA . VAL A 1 156 ? -9.753 -3.516 12.409 1.00 97.69 156 VAL A CA 1
ATOM 1220 C C . VAL A 1 156 ? -8.981 -3.066 11.171 1.00 97.69 156 VAL A C 1
ATOM 1222 O O . VAL A 1 156 ? -8.679 -3.903 10.325 1.00 97.69 156 VAL A O 1
ATOM 1225 N N . ALA A 1 157 ? -8.628 -1.781 11.062 1.00 98.25 157 ALA A N 1
ATOM 1226 C CA . ALA A 1 157 ? -7.819 -1.243 9.968 1.00 98.25 157 ALA A CA 1
ATOM 1227 C C . ALA A 1 157 ? -6.535 -2.061 9.690 1.00 98.25 157 ALA A C 1
ATOM 1229 O O . ALA A 1 157 ? -6.385 -2.527 8.559 1.00 98.25 157 ALA A O 1
ATOM 1230 N N . PRO A 1 158 ? -5.646 -2.329 10.672 1.00 98.44 158 PRO A N 1
ATOM 1231 C CA . PRO A 1 158 ? -4.457 -3.153 10.432 1.00 98.44 158 PRO A CA 1
ATOM 1232 C C . PRO A 1 158 ? -4.790 -4.597 10.024 1.00 98.44 158 PRO A C 1
ATOM 1234 O O . PRO A 1 158 ? -4.040 -5.196 9.259 1.00 98.44 158 PRO A O 1
ATOM 1237 N N . ILE A 1 159 ? -5.925 -5.148 10.471 1.00 98.19 159 ILE A N 1
ATOM 1238 C CA . ILE A 1 159 ? -6.376 -6.487 10.061 1.00 98.19 159 ILE A CA 1
ATOM 1239 C C . ILE A 1 159 ? -6.757 -6.478 8.577 1.00 98.19 159 ILE A C 1
ATOM 1241 O O . ILE A 1 159 ? -6.329 -7.352 7.832 1.00 98.19 159 ILE A O 1
ATOM 1245 N N . GLY A 1 160 ? -7.509 -5.471 8.122 1.00 98.06 160 GLY A N 1
ATOM 1246 C CA . GLY A 1 160 ? -7.846 -5.312 6.703 1.00 98.06 160 GLY A CA 1
ATOM 1247 C C . GLY A 1 160 ? -6.607 -5.154 5.817 1.00 98.06 160 GLY A C 1
ATOM 1248 O O . GLY A 1 160 ? -6.530 -5.770 4.757 1.00 98.06 160 GLY A O 1
ATOM 1249 N N . VAL A 1 161 ? -5.607 -4.397 6.283 1.00 98.56 161 VAL A N 1
ATOM 1250 C CA . VAL A 1 161 ? -4.312 -4.248 5.597 1.00 98.56 161 VAL A CA 1
ATOM 1251 C C . VAL A 1 161 ? -3.573 -5.584 5.503 1.00 98.56 161 VAL A C 1
ATOM 1253 O O . VAL A 1 161 ? -3.089 -5.935 4.430 1.00 98.56 161 VAL A O 1
ATOM 1256 N N . ALA A 1 162 ? -3.530 -6.358 6.591 1.00 98.50 162 ALA A N 1
ATOM 1257 C CA . ALA A 1 162 ? -2.912 -7.682 6.590 1.00 98.50 162 ALA A CA 1
ATOM 1258 C C . ALA A 1 162 ? -3.620 -8.645 5.623 1.00 98.50 162 ALA A C 1
ATOM 1260 O O . ALA A 1 162 ? -2.954 -9.347 4.868 1.00 98.50 162 ALA A O 1
ATOM 1261 N N . VAL A 1 163 ? -4.958 -8.643 5.585 1.00 98.56 163 VAL A N 1
ATOM 1262 C CA . VAL A 1 163 ? -5.725 -9.463 4.631 1.00 98.56 163 VAL A CA 1
ATOM 1263 C C . VAL A 1 163 ? -5.432 -9.048 3.188 1.00 98.56 163 VAL A C 1
ATOM 1265 O O . VAL A 1 163 ? -5.206 -9.918 2.353 1.00 98.56 163 VAL A O 1
ATOM 1268 N N . ALA A 1 164 ? -5.372 -7.746 2.887 1.00 98.44 164 ALA A N 1
ATOM 1269 C CA . ALA A 1 164 ? -5.009 -7.264 1.552 1.00 98.44 164 ALA A CA 1
ATOM 1270 C C . ALA A 1 164 ? -3.601 -7.717 1.141 1.00 98.44 164 ALA A C 1
ATOM 1272 O O . ALA A 1 164 ? -3.413 -8.183 0.020 1.00 98.44 164 ALA A O 1
ATOM 1273 N N . PHE A 1 165 ? -2.634 -7.649 2.059 1.00 97.44 165 PHE A N 1
ATOM 1274 C CA . PHE A 1 165 ? -1.277 -8.129 1.810 1.00 97.44 165 PHE A CA 1
ATOM 1275 C C . PHE A 1 165 ? -1.241 -9.641 1.540 1.00 97.44 165 PHE A C 1
ATOM 1277 O O . PHE A 1 165 ? -0.634 -10.070 0.564 1.00 97.44 165 PHE A O 1
ATOM 1284 N N . LEU A 1 166 ? -1.953 -10.445 2.336 1.00 98.25 166 LEU A N 1
ATOM 1285 C CA . LEU A 1 166 ? -2.057 -11.894 2.119 1.00 98.25 166 LEU A CA 1
ATOM 1286 C C . LEU A 1 166 ? -2.678 -12.233 0.759 1.00 98.25 166 LEU A C 1
ATOM 1288 O O . LEU A 1 166 ? -2.186 -13.120 0.067 1.00 98.25 166 LEU A O 1
ATOM 1292 N N . VAL A 1 167 ? -3.733 -11.519 0.356 1.00 98.25 167 VAL A N 1
ATOM 1293 C CA . VAL A 1 167 ? -4.343 -11.684 -0.972 1.00 98.25 167 VAL A CA 1
ATOM 1294 C C . VAL A 1 167 ? -3.332 -11.350 -2.071 1.00 98.25 167 VAL A C 1
ATOM 1296 O O . VAL A 1 167 ? -3.195 -12.125 -3.014 1.00 98.25 167 VAL A O 1
ATOM 1299 N N . THR A 1 168 ? -2.578 -10.257 -1.936 1.00 97.44 168 THR A N 1
ATOM 1300 C CA . THR A 1 168 ? -1.510 -9.899 -2.883 1.00 97.44 168 THR A CA 1
ATOM 1301 C C . THR A 1 168 ? -0.433 -10.979 -2.980 1.00 97.44 168 THR A C 1
ATOM 1303 O O . THR A 1 168 ? -0.039 -11.315 -4.092 1.00 97.44 168 THR A O 1
ATOM 1306 N N . GLU A 1 169 ? 0.001 -11.579 -1.869 1.00 96.25 169 GLU A N 1
ATOM 1307 C CA . GLU A 1 169 ? 0.979 -12.678 -1.890 1.00 96.25 169 GLU A CA 1
ATOM 1308 C C . GLU A 1 169 ? 0.435 -13.938 -2.576 1.00 96.25 169 GLU A C 1
ATOM 1310 O O . GLU A 1 169 ? 1.153 -14.605 -3.325 1.00 96.25 169 GLU A O 1
ATOM 1315 N N . VAL A 1 170 ? -0.850 -14.256 -2.394 1.00 97.06 170 VAL A N 1
ATOM 1316 C CA . VAL A 1 170 ? -1.490 -15.347 -3.145 1.00 97.06 170 VAL A CA 1
ATOM 1317 C C . VAL A 1 170 ? -1.478 -15.034 -4.640 1.00 97.06 170 VAL A C 1
ATOM 1319 O O . VAL A 1 170 ? -1.027 -15.867 -5.422 1.00 97.06 170 VAL A O 1
ATOM 1322 N N . ILE A 1 171 ? -1.910 -13.834 -5.039 1.00 95.88 171 ILE A N 1
ATOM 1323 C CA . ILE A 1 171 ? -1.951 -13.415 -6.448 1.00 95.88 171 ILE A CA 1
ATOM 1324 C C . ILE A 1 171 ? -0.541 -13.444 -7.061 1.00 95.88 171 ILE A C 1
ATOM 1326 O O . ILE A 1 171 ? -0.361 -14.040 -8.120 1.00 95.88 171 ILE A O 1
ATOM 1330 N N . LYS A 1 172 ? 0.471 -12.903 -6.368 1.00 93.62 172 LYS A N 1
ATOM 1331 C CA . LYS A 1 172 ? 1.885 -12.940 -6.783 1.00 93.62 172 LYS A CA 1
ATOM 1332 C C . LYS A 1 172 ? 2.346 -14.335 -7.174 1.00 93.62 172 LYS A C 1
ATOM 1334 O O . LYS A 1 172 ? 2.916 -14.520 -8.246 1.00 93.62 172 LYS A O 1
ATOM 1339 N N . ASN A 1 173 ? 2.064 -15.316 -6.322 1.00 92.69 173 ASN A N 1
ATOM 1340 C CA . ASN A 1 173 ? 2.468 -16.698 -6.555 1.00 92.69 173 ASN A CA 1
ATOM 1341 C C . ASN A 1 173 ? 1.684 -17.377 -7.690 1.00 92.69 173 ASN A C 1
ATOM 1343 O O . ASN A 1 173 ? 2.200 -18.312 -8.292 1.00 92.69 173 ASN A O 1
ATOM 1347 N N . GLN A 1 174 ? 0.463 -16.923 -7.998 1.00 92.94 174 GLN A N 1
ATOM 1348 C CA . GLN A 1 174 ? -0.310 -17.444 -9.131 1.00 92.94 174 GLN A CA 1
ATOM 1349 C C . GLN A 1 174 ? 0.184 -16.900 -10.477 1.00 92.94 174 GLN A C 1
ATOM 1351 O O . GLN A 1 174 ? 0.269 -17.657 -11.440 1.00 92.94 174 GLN A O 1
ATOM 1356 N N . PHE A 1 175 ? 0.506 -15.603 -10.558 1.00 92.00 175 PHE A N 1
ATOM 1357 C CA . PHE A 1 175 ? 0.976 -14.989 -11.807 1.00 92.00 175 PHE A CA 1
ATOM 1358 C C . PHE A 1 175 ? 2.449 -15.287 -12.086 1.00 92.00 175 PHE A C 1
ATOM 1360 O O . PHE A 1 175 ? 2.833 -15.475 -13.241 1.00 92.00 175 PHE A O 1
ATOM 1367 N N . GLY A 1 176 ? 3.281 -15.334 -11.043 1.00 92.25 176 GLY A N 1
ATOM 1368 C CA . GLY A 1 176 ? 4.694 -15.671 -11.181 1.00 92.25 176 GLY A CA 1
ATOM 1369 C C . GLY A 1 176 ? 5.484 -14.681 -12.045 1.00 92.25 176 GLY A C 1
ATOM 1370 O O . GLY A 1 176 ? 6.464 -15.073 -12.681 1.00 92.25 176 GLY A O 1
ATOM 1371 N N . GLU A 1 177 ? 5.052 -13.421 -12.129 1.00 94.00 177 GLU A N 1
ATOM 1372 C CA . GLU A 1 177 ? 5.630 -12.429 -13.036 1.00 94.00 177 GLU A CA 1
ATOM 1373 C C . GLU A 1 177 ? 7.068 -12.045 -12.663 1.00 94.00 177 GLU A C 1
ATOM 1375 O O . GLU A 1 177 ? 7.382 -11.709 -11.513 1.00 94.00 177 GLU A O 1
ATOM 1380 N N . LEU A 1 178 ? 7.945 -12.028 -13.670 1.00 94.00 178 LEU A N 1
ATOM 1381 C CA . LEU A 1 178 ? 9.326 -11.583 -13.518 1.00 94.00 178 LEU A CA 1
ATOM 1382 C C . LEU A 1 178 ? 9.426 -10.062 -13.380 1.00 94.00 178 LEU A C 1
ATOM 1384 O O . LEU A 1 178 ? 9.018 -9.313 -14.264 1.00 94.00 178 LEU A O 1
ATOM 1388 N N . ARG A 1 179 ? 10.109 -9.616 -12.320 1.00 94.94 179 ARG A N 1
ATOM 1389 C CA . ARG A 1 179 ? 10.439 -8.201 -12.093 1.00 94.94 179 ARG A CA 1
ATOM 1390 C C . ARG A 1 179 ? 11.211 -7.574 -13.262 1.00 94.94 179 ARG A C 1
ATOM 1392 O O . ARG A 1 179 ? 12.051 -8.263 -13.853 1.00 94.94 179 ARG A O 1
ATOM 1399 N N . PRO A 1 180 ? 11.050 -6.258 -13.506 1.00 95.62 180 PRO A N 1
ATOM 1400 C CA . PRO A 1 180 ? 11.711 -5.569 -14.614 1.00 95.62 180 PRO A CA 1
ATOM 1401 C C . PRO A 1 180 ? 13.233 -5.749 -14.668 1.00 95.62 180 PRO A C 1
ATOM 1403 O O . PRO A 1 180 ? 13.793 -5.896 -15.751 1.00 95.62 180 PRO A O 1
ATOM 1406 N N . CYS A 1 181 ? 13.903 -5.839 -13.511 1.00 94.88 181 CYS A N 1
ATOM 1407 C CA . CYS A 1 181 ? 15.347 -6.097 -13.425 1.00 94.88 181 CYS A CA 1
ATOM 1408 C C . CYS A 1 181 ? 15.809 -7.420 -14.068 1.00 94.88 181 CYS A C 1
ATOM 1410 O O . CYS A 1 181 ? 17.006 -7.596 -14.282 1.00 94.88 181 CYS A O 1
ATOM 1412 N N . ARG A 1 182 ? 14.892 -8.353 -14.366 1.00 93.00 182 ARG A N 1
ATOM 1413 C CA . ARG A 1 182 ? 15.190 -9.646 -15.011 1.00 93.00 182 ARG A CA 1
ATOM 1414 C C . ARG A 1 182 ? 14.625 -9.765 -16.423 1.00 93.00 182 ARG A C 1
ATOM 1416 O O . ARG A 1 182 ? 15.166 -10.532 -17.211 1.00 93.00 182 ARG A O 1
ATOM 1423 N N . SER A 1 183 ? 13.547 -9.048 -16.729 1.00 92.44 183 SER A N 1
ATOM 1424 C CA . SER A 1 183 ? 12.810 -9.171 -17.993 1.00 92.44 183 SER A CA 1
ATOM 1425 C C . SER A 1 183 ? 13.022 -7.998 -18.957 1.00 92.44 183 SER A C 1
ATOM 1427 O O . SER A 1 183 ? 12.779 -8.157 -20.151 1.00 92.44 183 SER A O 1
ATOM 1429 N N . VAL A 1 184 ? 13.542 -6.850 -18.499 1.00 91.81 184 VAL A N 1
ATOM 1430 C CA . VAL A 1 184 ? 13.829 -5.684 -19.356 1.00 91.81 184 VAL A CA 1
ATOM 1431 C C . VAL A 1 184 ? 15.340 -5.451 -19.462 1.00 91.81 184 VAL A C 1
ATOM 1433 O O . VAL A 1 184 ? 15.925 -4.761 -18.620 1.00 91.81 184 VAL A O 1
ATOM 1436 N N . PRO A 1 185 ? 16.014 -5.990 -20.494 1.00 86.56 185 PRO A N 1
ATOM 1437 C CA . PRO A 1 185 ? 17.442 -5.770 -20.673 1.00 86.56 185 PRO A CA 1
ATOM 1438 C C . PRO A 1 185 ? 17.742 -4.283 -20.905 1.00 86.56 185 PRO A C 1
ATOM 1440 O O . PRO A 1 185 ? 16.973 -3.565 -21.544 1.00 86.56 185 PRO A O 1
ATOM 1443 N N . HIS A 1 186 ? 18.887 -3.830 -20.389 1.00 87.88 186 HIS A N 1
ATOM 1444 C CA . HIS A 1 186 ? 19.401 -2.457 -20.514 1.00 87.88 186 HIS A CA 1
ATOM 1445 C C . HIS A 1 186 ? 18.565 -1.346 -19.851 1.00 87.88 186 HIS A C 1
ATOM 1447 O O . HIS A 1 186 ? 18.927 -0.174 -19.981 1.00 87.88 186 HIS A O 1
ATOM 1453 N N . ALA A 1 187 ? 17.495 -1.674 -19.118 1.00 91.25 187 ALA A N 1
ATOM 1454 C CA . ALA A 1 187 ? 16.780 -0.690 -18.310 1.00 91.25 187 ALA A CA 1
ATOM 1455 C C . ALA A 1 187 ? 17.667 -0.148 -17.178 1.00 91.25 187 ALA A C 1
ATOM 1457 O O . ALA A 1 187 ? 18.486 -0.867 -16.601 1.00 91.25 187 ALA A O 1
ATOM 1458 N N . PHE A 1 188 ? 17.497 1.134 -16.852 1.00 94.75 188 PHE A N 1
ATOM 1459 C CA . PHE A 1 188 ? 18.160 1.748 -15.707 1.00 94.75 188 PHE A CA 1
ATOM 1460 C C . PHE A 1 188 ? 17.351 1.461 -14.438 1.00 94.75 188 PHE A C 1
ATOM 1462 O O . PHE A 1 188 ? 16.249 1.975 -14.275 1.00 94.75 188 PHE A O 1
ATOM 1469 N N . ILE A 1 189 ? 17.889 0.629 -13.549 1.00 96.19 189 ILE A N 1
ATOM 1470 C CA . ILE A 1 189 ? 17.229 0.224 -12.303 1.00 96.19 189 ILE A CA 1
ATOM 1471 C C . ILE A 1 189 ? 17.972 0.863 -11.129 1.00 96.19 189 ILE A C 1
ATOM 1473 O O . ILE A 1 189 ? 19.199 0.785 -11.063 1.00 96.19 189 ILE A O 1
ATOM 1477 N N . VAL A 1 190 ? 17.230 1.505 -10.224 1.00 95.69 190 VAL A N 1
ATOM 1478 C CA . VAL A 1 190 ? 17.787 2.151 -9.025 1.00 95.69 190 VAL A CA 1
ATOM 1479 C C . VAL A 1 190 ? 17.850 1.156 -7.867 1.00 95.69 190 VAL A C 1
ATOM 1481 O O . VAL A 1 190 ? 18.880 1.043 -7.212 1.00 95.69 190 VAL A O 1
ATOM 1484 N N . GLU A 1 191 ? 16.761 0.419 -7.631 1.00 94.56 191 GLU A N 1
ATOM 1485 C CA . GLU A 1 191 ? 16.658 -0.550 -6.536 1.00 94.56 191 GLU A CA 1
ATOM 1486 C C . GLU A 1 191 ? 17.395 -1.860 -6.859 1.00 94.56 191 GLU A C 1
ATOM 1488 O O . GLU A 1 191 ? 17.431 -2.334 -7.996 1.00 94.56 191 GLU A O 1
ATOM 1493 N N . THR A 1 192 ? 17.969 -2.497 -5.837 1.00 93.44 192 THR A N 1
ATOM 1494 C CA . THR A 1 192 ? 18.611 -3.807 -6.007 1.00 93.44 192 THR A CA 1
ATOM 1495 C C . THR A 1 192 ? 17.573 -4.877 -6.350 1.00 93.44 192 THR A C 1
ATOM 1497 O O . THR A 1 192 ? 16.539 -4.982 -5.697 1.00 93.44 192 THR A O 1
ATOM 1500 N N . CYS A 1 193 ? 17.862 -5.714 -7.351 1.00 94.00 193 CYS A N 1
ATOM 1501 C CA . CYS A 1 193 ? 16.958 -6.786 -7.766 1.00 94.00 193 CYS A CA 1
ATOM 1502 C C . CYS A 1 193 ? 16.785 -7.821 -6.626 1.00 94.00 193 CYS A C 1
ATOM 1504 O O . CYS A 1 193 ? 17.790 -8.389 -6.191 1.00 94.00 193 CYS A O 1
ATOM 1506 N N . PRO A 1 194 ? 15.550 -8.090 -6.149 1.00 93.38 194 PRO A N 1
ATOM 1507 C CA . PRO A 1 194 ? 15.293 -9.026 -5.044 1.00 93.38 194 PRO A CA 1
ATOM 1508 C C . PRO A 1 194 ? 15.639 -10.495 -5.355 1.00 93.38 194 PRO A C 1
ATOM 1510 O O . PRO A 1 194 ? 16.214 -10.821 -6.396 1.00 93.38 194 PRO A O 1
ATOM 1513 N N . ALA A 1 195 ? 15.241 -11.423 -4.478 1.00 91.69 195 ALA A N 1
ATOM 1514 C CA . ALA A 1 195 ? 15.332 -12.859 -4.756 1.00 91.69 195 ALA A CA 1
ATOM 1515 C C . ALA A 1 195 ? 14.446 -13.262 -5.962 1.00 91.69 195 ALA A C 1
ATOM 1517 O O . ALA A 1 195 ? 13.406 -12.636 -6.190 1.00 91.69 195 ALA A O 1
ATOM 1518 N N . PRO A 1 196 ? 14.815 -14.288 -6.757 1.00 87.06 196 PRO A N 1
ATOM 1519 C CA . PRO A 1 196 ? 14.030 -14.723 -7.922 1.00 87.06 196 PRO A CA 1
ATOM 1520 C C . PRO A 1 196 ? 12.596 -15.161 -7.611 1.00 87.06 196 PRO A C 1
ATOM 1522 O O . PRO A 1 196 ? 11.735 -15.054 -8.475 1.00 87.06 196 PRO A O 1
ATOM 1525 N N . THR A 1 197 ? 12.345 -15.613 -6.383 1.00 87.62 197 THR A N 1
ATOM 1526 C CA . THR A 1 197 ? 11.029 -16.032 -5.883 1.00 87.62 197 THR A CA 1
ATOM 1527 C C . THR A 1 197 ? 10.126 -14.866 -5.476 1.00 87.62 197 THR A C 1
ATOM 1529 O O . THR A 1 197 ? 8.966 -15.082 -5.146 1.00 87.62 197 THR A O 1
ATOM 1532 N N . ASP A 1 198 ? 10.631 -13.630 -5.489 1.00 89.75 198 ASP A N 1
ATOM 1533 C CA . ASP A 1 198 ? 9.835 -12.433 -5.220 1.00 89.75 198 ASP A CA 1
ATOM 1534 C C . ASP A 1 198 ? 9.299 -11.847 -6.537 1.00 89.75 198 ASP A C 1
ATOM 1536 O O . ASP A 1 198 ? 9.991 -11.096 -7.242 1.00 89.75 198 ASP A O 1
ATOM 1540 N N . TYR A 1 199 ? 8.067 -12.241 -6.867 1.00 93.88 199 TYR A N 1
ATOM 1541 C CA . TYR A 1 199 ? 7.349 -11.876 -8.092 1.00 93.88 199 TYR A CA 1
ATOM 1542 C C . TYR A 1 199 ? 6.878 -10.415 -8.112 1.00 93.88 199 TYR A C 1
ATOM 1544 O O . TYR A 1 199 ? 6.687 -9.786 -7.065 1.00 93.88 199 TYR A O 1
ATOM 1552 N N . ALA A 1 200 ? 6.697 -9.864 -9.314 1.00 94.00 200 ALA A N 1
ATOM 1553 C CA . ALA A 1 200 ? 6.420 -8.442 -9.522 1.00 94.00 200 ALA A CA 1
ATOM 1554 C C . ALA A 1 200 ? 4.960 -8.055 -9.224 1.00 94.00 200 ALA A C 1
ATOM 1556 O O . ALA A 1 200 ? 4.715 -7.193 -8.378 1.00 94.00 200 ALA A O 1
ATOM 1557 N N . MET A 1 201 ? 3.993 -8.704 -9.872 1.00 94.19 201 MET A N 1
ATOM 1558 C CA . MET A 1 201 ? 2.585 -8.319 -9.793 1.00 94.19 201 MET A CA 1
ATOM 1559 C C . MET A 1 201 ? 1.821 -9.119 -8.739 1.00 94.19 201 MET A C 1
ATOM 1561 O O . MET A 1 201 ? 1.902 -10.345 -8.742 1.00 94.19 201 MET A O 1
ATOM 1565 N N . PRO A 1 202 ? 0.990 -8.471 -7.903 1.00 97.69 202 PRO A N 1
ATOM 1566 C CA . PRO A 1 202 ? 0.872 -7.026 -7.684 1.00 97.69 202 PRO A CA 1
ATOM 1567 C C . PRO A 1 202 ? 1.970 -6.481 -6.754 1.00 97.69 202 PRO A C 1
ATOM 1569 O O . PRO A 1 202 ? 2.507 -7.202 -5.917 1.00 97.69 202 PRO A O 1
ATOM 1572 N N . SER A 1 203 ? 2.253 -5.178 -6.808 1.00 98.25 203 SER A N 1
ATOM 1573 C CA . SER A 1 203 ? 3.213 -4.536 -5.891 1.00 98.25 203 SER A CA 1
ATOM 1574 C C . SER A 1 203 ? 2.791 -4.624 -4.410 1.00 98.25 203 SER A C 1
ATOM 1576 O O . SER A 1 203 ? 1.739 -4.117 -4.007 1.00 98.25 203 SER A O 1
ATOM 1578 N N . GLY A 1 204 ? 3.649 -5.203 -3.562 1.00 97.75 204 GLY A N 1
ATOM 1579 C CA . GLY A 1 204 ? 3.406 -5.337 -2.116 1.00 97.75 204 GLY A CA 1
ATOM 1580 C C . GLY A 1 204 ? 3.427 -4.003 -1.357 1.00 97.75 204 GLY A C 1
ATOM 1581 O O . GLY A 1 204 ? 2.519 -3.728 -0.573 1.00 97.75 204 GLY A O 1
ATOM 1582 N N . HIS A 1 205 ? 4.409 -3.135 -1.637 1.00 98.00 205 HIS A N 1
ATOM 1583 C CA . HIS A 1 205 ? 4.509 -1.800 -1.023 1.00 98.00 205 HIS A CA 1
ATOM 1584 C C . HIS A 1 205 ? 3.286 -0.943 -1.366 1.00 98.00 205 HIS A C 1
ATOM 1586 O O . HIS A 1 205 ? 2.665 -0.338 -0.491 1.00 98.00 205 HIS A O 1
ATOM 1592 N N . THR A 1 206 ? 2.886 -0.960 -2.641 1.00 98.75 206 THR A N 1
ATOM 1593 C CA . THR A 1 206 ? 1.703 -0.235 -3.110 1.00 98.75 206 THR A CA 1
ATOM 1594 C C . THR A 1 206 ? 0.420 -0.804 -2.509 1.00 98.75 206 THR A C 1
ATOM 1596 O O . THR A 1 206 ? -0.438 -0.028 -2.093 1.00 98.75 206 THR A O 1
ATOM 1599 N N . THR A 1 207 ? 0.301 -2.134 -2.394 1.00 98.81 207 THR A N 1
ATOM 1600 C CA . THR A 1 207 ? -0.843 -2.780 -1.725 1.00 98.81 207 THR A CA 1
ATOM 1601 C C . THR A 1 207 ? -0.956 -2.292 -0.284 1.00 98.81 207 THR A C 1
ATOM 1603 O O . THR A 1 207 ? -2.027 -1.854 0.131 1.00 98.81 207 THR A O 1
ATOM 1606 N N . PHE A 1 208 ? 0.143 -2.332 0.476 1.00 98.75 208 PHE A N 1
ATOM 1607 C CA . PHE A 1 208 ? 0.163 -1.904 1.873 1.00 98.75 208 PHE A CA 1
ATOM 1608 C C . PHE A 1 208 ? -0.249 -0.434 2.018 1.00 98.75 208 PHE A C 1
ATOM 1610 O O . PHE A 1 208 ? -1.174 -0.117 2.769 1.00 98.75 208 PHE A O 1
ATOM 1617 N N . ALA A 1 209 ? 0.382 0.455 1.249 1.00 98.81 209 ALA A N 1
ATOM 1618 C CA . ALA A 1 209 ? 0.105 1.887 1.260 1.00 98.81 209 ALA A CA 1
ATOM 1619 C C . ALA A 1 209 ? -1.359 2.210 0.905 1.00 98.81 209 ALA A C 1
ATOM 1621 O O . ALA A 1 209 ? -2.039 2.941 1.631 1.00 98.81 209 ALA A O 1
ATOM 1622 N N . ALA A 1 210 ? -1.872 1.625 -0.182 1.00 98.88 210 ALA A N 1
ATOM 1623 C CA . ALA A 1 210 ? -3.249 1.826 -0.624 1.00 98.88 210 ALA A CA 1
ATOM 1624 C C . ALA A 1 210 ? -4.261 1.247 0.377 1.00 98.88 210 ALA A C 1
ATOM 1626 O O . ALA A 1 210 ? -5.271 1.888 0.674 1.00 98.88 210 ALA A O 1
ATOM 1627 N N . ALA A 1 211 ? -3.975 0.079 0.961 1.00 98.81 211 ALA A N 1
ATOM 1628 C CA . ALA A 1 211 ? -4.837 -0.539 1.963 1.00 98.81 211 ALA A CA 1
ATOM 1629 C C . ALA A 1 211 ? -4.935 0.330 3.224 1.00 98.81 211 ALA A C 1
ATOM 1631 O O . ALA A 1 211 ? -6.033 0.542 3.743 1.00 98.81 211 ALA A O 1
ATOM 1632 N N . VAL A 1 212 ? -3.809 0.890 3.684 1.00 98.88 212 VAL A N 1
ATOM 1633 C CA . VAL A 1 212 ? -3.783 1.835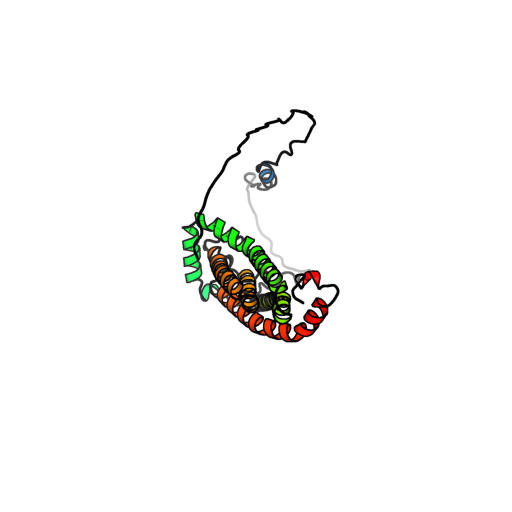 4.810 1.00 98.88 212 VAL A CA 1
ATOM 1634 C C . VAL A 1 212 ? -4.592 3.086 4.484 1.00 98.88 212 VAL A C 1
ATOM 1636 O O . VAL A 1 212 ? -5.395 3.518 5.312 1.00 98.88 212 VAL A O 1
ATOM 1639 N N . ALA A 1 213 ? -4.438 3.646 3.282 1.00 98.75 213 ALA A N 1
ATOM 1640 C CA . ALA A 1 213 ? -5.196 4.819 2.862 1.00 98.75 213 ALA A CA 1
ATOM 1641 C C . ALA A 1 213 ? -6.713 4.581 2.907 1.00 98.75 213 ALA A C 1
ATOM 1643 O O . ALA A 1 213 ? -7.446 5.356 3.527 1.00 98.75 213 ALA A O 1
ATOM 1644 N N . VAL A 1 214 ? -7.178 3.475 2.319 1.00 98.75 214 VAL A N 1
ATOM 1645 C CA . VAL A 1 214 ? -8.600 3.094 2.301 1.00 98.75 214 VAL A CA 1
ATOM 1646 C C . VAL A 1 214 ? -9.112 2.814 3.712 1.00 98.75 214 VAL A C 1
ATOM 1648 O O . VAL A 1 214 ? -10.180 3.299 4.083 1.00 98.75 214 VAL A O 1
ATOM 1651 N N . ALA A 1 215 ? -8.344 2.104 4.540 1.00 98.56 215 ALA A N 1
ATOM 1652 C CA . ALA A 1 215 ? -8.725 1.832 5.922 1.00 98.56 215 ALA A CA 1
ATOM 1653 C C . ALA A 1 215 ? -8.863 3.135 6.729 1.00 98.56 215 ALA A C 1
ATOM 1655 O O . ALA A 1 215 ? -9.835 3.324 7.464 1.00 98.56 215 ALA A O 1
ATOM 1656 N N . LEU A 1 216 ? -7.940 4.083 6.539 1.00 98.56 216 LEU A N 1
ATOM 1657 C CA . LEU A 1 216 ? -7.983 5.381 7.203 1.00 98.56 216 LEU A CA 1
ATOM 1658 C C . LEU A 1 216 ? -9.149 6.255 6.739 1.00 98.56 216 LEU A C 1
ATOM 1660 O O . LEU A 1 216 ? -9.623 7.047 7.546 1.00 98.56 216 LEU A O 1
ATOM 1664 N N . PHE A 1 217 ? -9.696 6.088 5.531 1.00 98.12 217 PHE A N 1
ATOM 1665 C CA . PHE A 1 217 ? -10.940 6.774 5.153 1.00 98.12 217 PHE A CA 1
ATOM 1666 C C . PHE A 1 217 ? -12.126 6.400 6.051 1.00 98.12 217 PHE A C 1
ATOM 1668 O O . PHE A 1 217 ? -12.964 7.264 6.327 1.00 98.12 217 PHE A O 1
ATOM 1675 N N . PHE A 1 218 ? -12.177 5.158 6.547 1.00 97.06 218 PHE A N 1
ATOM 1676 C CA . PHE A 1 218 ? -13.195 4.719 7.508 1.00 97.06 218 PHE A CA 1
ATOM 1677 C C . PHE A 1 218 ? -12.940 5.238 8.929 1.00 97.06 218 PHE A C 1
ATOM 1679 O O . PHE A 1 218 ? -13.887 5.390 9.699 1.00 97.06 218 PHE A O 1
ATOM 1686 N N . VAL A 1 219 ? -11.682 5.530 9.274 1.00 97.00 219 VAL A N 1
ATOM 1687 C CA . VAL A 1 219 ? -11.280 6.028 10.601 1.00 97.00 219 VAL A CA 1
ATOM 1688 C C . VAL A 1 219 ? -11.392 7.552 10.684 1.00 97.00 219 VAL A C 1
ATOM 1690 O O . VAL A 1 219 ? -12.035 8.102 11.577 1.00 97.00 219 VAL A O 1
ATOM 1693 N N . ASN A 1 220 ? -10.753 8.257 9.752 1.00 97.44 220 ASN A N 1
ATOM 1694 C CA . ASN A 1 220 ? -10.718 9.708 9.659 1.00 97.44 220 ASN A CA 1
ATOM 1695 C C . ASN A 1 220 ? -10.451 10.139 8.207 1.00 97.44 220 ASN A C 1
ATOM 1697 O O . ASN A 1 220 ? -9.353 9.952 7.684 1.00 97.44 220 ASN A O 1
ATOM 1701 N N . ARG A 1 221 ? -11.424 10.808 7.573 1.00 97.56 221 ARG A N 1
ATOM 1702 C CA . ARG A 1 221 ? -11.339 11.190 6.150 1.00 97.56 221 ARG A CA 1
ATOM 1703 C C . ARG A 1 221 ? -10.109 12.038 5.809 1.00 97.56 221 ARG A C 1
ATOM 1705 O O . ARG A 1 221 ? -9.567 11.872 4.725 1.00 97.56 221 ARG A O 1
ATOM 1712 N N . ARG A 1 222 ? -9.646 12.919 6.709 1.00 98.19 222 ARG A N 1
ATOM 1713 C CA . ARG A 1 222 ? -8.448 13.744 6.460 1.00 98.19 222 ARG A CA 1
ATOM 1714 C C . ARG A 1 222 ? -7.186 12.884 6.428 1.00 98.19 222 ARG A C 1
ATOM 1716 O O . ARG A 1 222 ? -6.383 13.041 5.517 1.00 98.19 222 ARG A O 1
ATOM 1723 N N . LEU A 1 223 ? -7.044 11.953 7.375 1.00 98.12 223 LEU A N 1
ATOM 1724 C CA . LEU A 1 223 ? -5.942 10.986 7.352 1.00 98.12 223 LEU A CA 1
ATOM 1725 C C . LEU A 1 223 ? -6.009 10.083 6.119 1.00 98.12 223 LEU A C 1
ATOM 1727 O O . LEU A 1 223 ? -4.974 9.835 5.516 1.00 98.12 223 LEU A O 1
ATOM 1731 N N . GLY A 1 224 ? -7.209 9.647 5.720 1.00 98.50 224 GLY A N 1
ATOM 1732 C CA . GLY A 1 224 ? -7.416 8.870 4.494 1.00 98.50 224 GLY A CA 1
ATOM 1733 C C . GLY A 1 224 ? -6.925 9.599 3.241 1.00 98.50 224 GLY A C 1
ATOM 1734 O O . GLY A 1 224 ? -6.174 9.022 2.463 1.00 98.50 224 GLY A O 1
ATOM 1735 N N . VAL A 1 225 ? -7.260 10.887 3.079 1.00 98.75 225 VAL A N 1
ATOM 1736 C CA . VAL A 1 225 ? -6.776 11.704 1.947 1.00 98.75 225 VAL A CA 1
ATOM 1737 C C . VAL A 1 225 ? -5.255 11.856 1.972 1.00 98.75 225 VAL A C 1
ATOM 1739 O O . VAL A 1 225 ? -4.615 11.644 0.947 1.00 98.75 225 VAL A O 1
ATOM 1742 N N . ILE A 1 226 ? -4.667 12.180 3.130 1.00 98.69 226 ILE A N 1
ATOM 1743 C CA . ILE A 1 226 ? -3.206 12.300 3.267 1.00 98.69 226 ILE A CA 1
ATOM 1744 C C . ILE A 1 226 ? -2.537 10.974 2.890 1.00 98.69 226 ILE A C 1
ATOM 1746 O O . ILE A 1 226 ? -1.647 10.950 2.047 1.00 98.69 226 ILE A O 1
ATOM 1750 N N . ALA A 1 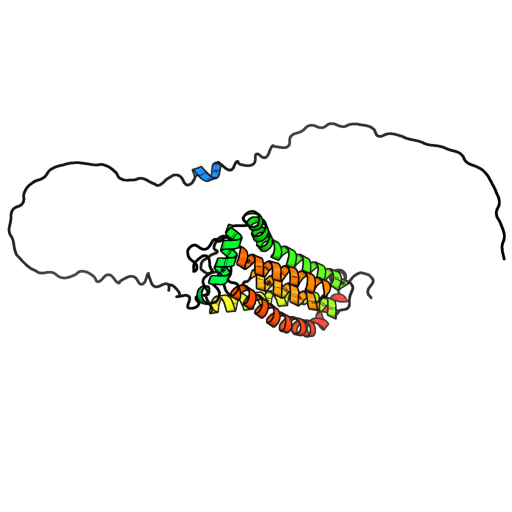227 ? -3.005 9.865 3.462 1.00 98.75 227 ALA A N 1
ATOM 1751 C CA . ALA A 1 227 ? -2.482 8.538 3.173 1.00 98.75 227 ALA A CA 1
ATOM 1752 C C . ALA A 1 227 ? -2.659 8.151 1.696 1.00 98.75 227 ALA A C 1
ATOM 1754 O O . ALA A 1 227 ? -1.764 7.535 1.134 1.00 98.75 227 ALA A O 1
ATOM 1755 N N . ALA A 1 228 ? -3.757 8.540 1.044 1.00 98.81 228 ALA A N 1
ATOM 1756 C CA . ALA A 1 228 ? -3.979 8.265 -0.375 1.00 98.81 228 ALA A CA 1
ATOM 1757 C C . ALA A 1 228 ? -2.971 8.994 -1.272 1.00 98.81 228 ALA A C 1
ATOM 1759 O O . ALA A 1 228 ? -2.418 8.382 -2.181 1.00 98.81 228 ALA A O 1
ATOM 1760 N N . LEU A 1 229 ? -2.678 10.267 -0.990 1.00 98.75 229 LEU A N 1
ATOM 1761 C CA . LEU A 1 229 ? -1.648 11.016 -1.720 1.00 98.75 229 LEU A CA 1
ATOM 1762 C C . LEU A 1 229 ? -0.266 10.376 -1.547 1.00 98.75 229 LEU A C 1
ATOM 1764 O O . LEU A 1 229 ? 0.463 10.200 -2.521 1.00 98.75 229 LEU A O 1
ATOM 1768 N N . LEU A 1 230 ? 0.066 9.963 -0.321 1.00 98.75 230 LEU A N 1
ATOM 1769 C CA . LEU A 1 230 ? 1.310 9.246 -0.042 1.00 98.75 230 LEU A CA 1
ATOM 1770 C C . LEU A 1 230 ? 1.327 7.860 -0.712 1.00 98.75 230 LEU A C 1
ATOM 1772 O O . LEU A 1 230 ? 2.375 7.415 -1.160 1.00 98.75 230 LEU A O 1
ATOM 1776 N N . ALA A 1 231 ? 0.187 7.177 -0.834 1.00 98.75 231 ALA A N 1
ATOM 1777 C CA . ALA A 1 231 ? 0.102 5.874 -1.493 1.00 98.75 231 ALA A CA 1
ATOM 1778 C C . ALA A 1 231 ? 0.266 5.981 -3.014 1.00 98.75 231 ALA A C 1
ATOM 1780 O O . ALA A 1 231 ? 0.880 5.111 -3.629 1.00 98.75 231 ALA A O 1
ATOM 1781 N N . ILE A 1 232 ? -0.231 7.063 -3.619 1.00 98.75 232 ILE A N 1
ATOM 1782 C CA . ILE A 1 232 ? 0.048 7.393 -5.022 1.00 98.75 232 ILE A CA 1
ATOM 1783 C C . ILE A 1 232 ? 1.541 7.672 -5.203 1.00 98.75 232 ILE A C 1
ATOM 1785 O O . ILE A 1 232 ? 2.149 7.140 -6.130 1.00 98.75 232 ILE A O 1
ATOM 1789 N N . LEU A 1 233 ? 2.151 8.437 -4.291 1.00 98.56 233 LEU A N 1
ATOM 1790 C CA . LEU A 1 233 ? 3.594 8.677 -4.309 1.00 98.56 233 LEU A CA 1
ATOM 1791 C C . LEU A 1 233 ? 4.396 7.371 -4.168 1.00 98.56 233 LEU A C 1
ATOM 1793 O O . LEU A 1 233 ? 5.383 7.191 -4.875 1.00 98.56 233 LEU A O 1
ATOM 1797 N N . GLU A 1 234 ? 3.944 6.436 -3.327 1.00 98.69 234 GLU A N 1
ATOM 1798 C CA . GLU A 1 234 ? 4.524 5.092 -3.213 1.00 98.69 234 GLU A CA 1
ATOM 1799 C C . GLU A 1 234 ? 4.385 4.281 -4.504 1.00 98.69 234 GLU A C 1
ATOM 1801 O O . GLU A 1 234 ? 5.341 3.659 -4.943 1.00 98.69 234 GLU A O 1
ATOM 1806 N N . ALA A 1 235 ? 3.232 4.290 -5.172 1.00 98.62 235 ALA A N 1
ATOM 1807 C CA . ALA A 1 235 ? 3.102 3.614 -6.465 1.00 98.62 235 ALA A CA 1
ATOM 1808 C C . ALA A 1 235 ? 4.067 4.176 -7.514 1.00 98.62 235 ALA A C 1
ATOM 1810 O O . ALA A 1 235 ? 4.744 3.413 -8.201 1.00 98.62 235 ALA A O 1
ATOM 1811 N N . ILE A 1 236 ? 4.160 5.505 -7.604 1.00 98.50 236 ILE A N 1
ATOM 1812 C CA . ILE A 1 236 ? 5.064 6.175 -8.542 1.00 98.50 236 ILE A CA 1
ATOM 1813 C C . ILE A 1 236 ? 6.520 5.829 -8.216 1.00 98.50 236 ILE A C 1
ATOM 1815 O O . ILE A 1 236 ? 7.284 5.515 -9.130 1.00 98.50 236 ILE A O 1
ATOM 1819 N N . SER A 1 237 ? 6.908 5.831 -6.934 1.00 98.38 237 SER A N 1
ATOM 1820 C CA . SER A 1 237 ? 8.280 5.504 -6.535 1.00 98.38 237 SER A CA 1
ATOM 1821 C C . SER A 1 237 ? 8.665 4.079 -6.930 1.00 98.38 237 SER A C 1
ATOM 1823 O O . SER A 1 237 ? 9.758 3.900 -7.457 1.00 98.38 237 SER A O 1
ATOM 1825 N N . ARG A 1 238 ? 7.774 3.084 -6.771 1.00 98.38 238 ARG A N 1
ATOM 1826 C CA . ARG A 1 238 ? 8.050 1.679 -7.143 1.00 98.38 238 ARG A CA 1
ATOM 1827 C C . ARG A 1 238 ? 8.358 1.501 -8.631 1.00 98.38 238 ARG A C 1
ATOM 1829 O O . ARG A 1 238 ? 9.213 0.682 -8.973 1.00 98.38 238 ARG A O 1
ATOM 1836 N N . VAL A 1 239 ? 7.695 2.264 -9.502 1.00 98.31 239 VAL A N 1
ATOM 1837 C CA . VAL A 1 239 ? 7.992 2.264 -10.946 1.00 98.31 239 VAL A CA 1
ATOM 1838 C C . VAL A 1 239 ? 9.284 3.033 -11.219 1.00 98.31 239 VAL A C 1
ATOM 1840 O O . VAL A 1 239 ? 10.153 2.547 -11.938 1.00 98.31 239 VAL A O 1
ATOM 1843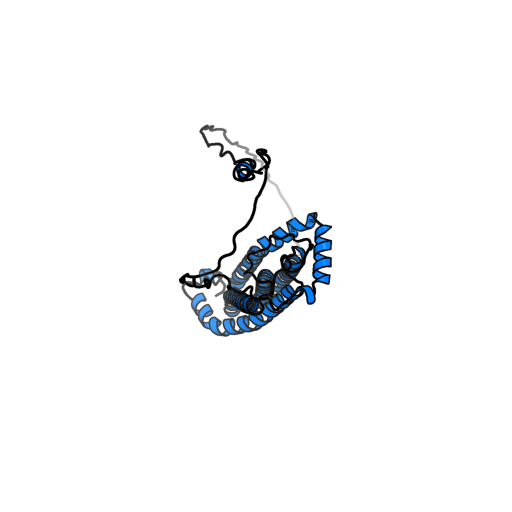 N N . TYR A 1 240 ? 9.449 4.200 -10.590 1.00 98.31 240 TYR A N 1
ATOM 1844 C CA . TYR A 1 240 ? 10.622 5.059 -10.753 1.00 98.31 240 TYR A CA 1
ATOM 1845 C C . TYR A 1 240 ? 11.937 4.357 -10.391 1.00 98.31 240 TYR A C 1
ATOM 1847 O O . TYR A 1 240 ? 12.911 4.444 -11.136 1.00 98.31 240 TYR A O 1
ATOM 1855 N N . VAL A 1 241 ? 11.968 3.626 -9.272 1.00 98.06 241 VAL A N 1
ATOM 1856 C CA . VAL A 1 241 ? 13.169 2.894 -8.835 1.00 98.06 241 VAL A CA 1
ATOM 1857 C C . VAL A 1 241 ? 13.420 1.613 -9.640 1.00 98.06 241 VAL A C 1
ATOM 1859 O O . VAL A 1 241 ? 14.431 0.941 -9.434 1.00 98.06 241 VAL A O 1
ATOM 1862 N N . GLY A 1 242 ? 12.529 1.281 -10.579 1.00 97.00 242 GLY A N 1
ATOM 1863 C CA . GLY A 1 242 ? 12.659 0.132 -11.470 1.00 97.00 242 GLY A CA 1
ATOM 1864 C C . GLY A 1 242 ? 12.229 -1.203 -10.852 1.00 97.00 242 GLY A C 1
ATOM 1865 O O . GLY A 1 242 ? 12.569 -2.259 -11.384 1.00 97.00 242 GLY A O 1
ATOM 1866 N N . ALA A 1 243 ? 11.504 -1.187 -9.730 1.00 97.12 243 ALA A N 1
ATOM 1867 C CA . ALA A 1 243 ? 11.139 -2.410 -9.018 1.00 97.12 243 ALA A CA 1
ATOM 1868 C C . ALA A 1 243 ? 9.879 -3.097 -9.564 1.00 97.12 243 ALA A C 1
ATOM 1870 O O . ALA A 1 243 ? 9.735 -4.313 -9.389 1.00 97.12 243 ALA A O 1
ATOM 1871 N N . HIS A 1 244 ? 8.980 -2.323 -10.179 1.00 97.75 244 HIS A N 1
ATOM 1872 C CA . HIS A 1 244 ? 7.668 -2.761 -10.656 1.00 97.75 244 HIS A CA 1
ATOM 1873 C C . HIS A 1 244 ? 7.267 -2.074 -11.962 1.00 97.75 244 HIS A C 1
ATOM 1875 O O . HIS A 1 244 ? 7.676 -0.941 -12.231 1.00 97.75 244 HIS A O 1
ATOM 1881 N N . TYR A 1 245 ? 6.427 -2.747 -12.740 1.00 97.81 245 TYR A N 1
ATOM 1882 C CA . TYR A 1 245 ? 5.743 -2.157 -13.884 1.00 97.81 245 TYR A CA 1
ATOM 1883 C C . TYR A 1 245 ? 4.571 -1.255 -13.442 1.00 97.81 245 TYR A C 1
ATOM 1885 O O . TYR A 1 245 ? 4.044 -1.417 -12.334 1.00 97.81 245 TYR A O 1
ATOM 1893 N N . PRO A 1 246 ? 4.125 -0.298 -14.282 1.00 98.12 246 PRO A N 1
ATOM 1894 C CA . PRO A 1 246 ? 2.932 0.509 -14.008 1.00 98.12 246 PRO A CA 1
ATOM 1895 C C . PRO A 1 246 ? 1.670 -0.318 -13.695 1.00 98.12 246 PRO A C 1
ATOM 1897 O O . PRO A 1 246 ? 0.909 0.026 -12.787 1.00 98.12 246 PRO A O 1
ATOM 1900 N N . HIS A 1 247 ? 1.446 -1.432 -14.385 1.00 97.62 247 HIS A N 1
ATOM 1901 C CA . HIS A 1 247 ? 0.287 -2.287 -14.163 1.00 97.62 247 HIS A CA 1
ATOM 1902 C C . HIS A 1 247 ? 0.365 -3.041 -12.827 1.00 97.62 247 HIS A C 1
ATOM 1904 O O . HIS A 1 247 ? -0.671 -3.191 -12.178 1.00 97.62 247 HIS A O 1
ATOM 1910 N N . ASP A 1 248 ? 1.560 -3.414 -12.344 1.00 97.94 248 ASP A N 1
ATOM 1911 C CA . ASP A 1 248 ? 1.749 -4.027 -11.018 1.00 97.94 248 ASP A CA 1
ATOM 1912 C C . ASP A 1 248 ? 1.202 -3.132 -9.901 1.00 97.94 248 ASP A C 1
ATOM 1914 O O . ASP A 1 248 ? 0.579 -3.611 -8.946 1.00 97.94 248 ASP A O 1
ATOM 1918 N N . VAL A 1 249 ? 1.483 -1.825 -9.991 1.00 98.56 249 VAL A N 1
ATOM 1919 C CA . VAL A 1 249 ? 1.112 -0.847 -8.960 1.00 98.56 249 VAL A CA 1
ATOM 1920 C C . VAL A 1 249 ? -0.363 -0.464 -9.062 1.00 98.56 249 VAL A C 1
ATOM 1922 O O . VAL A 1 249 ? -1.023 -0.310 -8.034 1.00 98.56 249 VAL A O 1
ATOM 1925 N N . ILE A 1 250 ? -0.920 -0.404 -10.275 1.00 98.44 250 ILE A N 1
ATOM 1926 C CA . ILE A 1 250 ? -2.359 -0.197 -10.492 1.00 98.44 250 ILE A CA 1
ATOM 1927 C C . ILE A 1 250 ? -3.152 -1.404 -9.974 1.00 98.44 250 ILE A C 1
ATOM 1929 O O . ILE A 1 250 ? -4.102 -1.232 -9.207 1.00 98.44 250 ILE A O 1
ATOM 1933 N N . ALA A 1 251 ? -2.742 -2.627 -10.324 1.00 98.25 251 ALA A N 1
ATOM 1934 C CA . ALA A 1 251 ? -3.373 -3.854 -9.842 1.00 98.25 251 ALA A CA 1
ATOM 1935 C C . ALA A 1 251 ? -3.323 -3.943 -8.310 1.00 98.25 251 ALA A C 1
ATOM 1937 O O . ALA A 1 251 ? -4.329 -4.263 -7.677 1.00 98.25 251 ALA A O 1
ATOM 1938 N N . ALA A 1 252 ? -2.191 -3.576 -7.700 1.00 98.56 252 ALA A N 1
ATOM 1939 C CA . ALA A 1 252 ? -2.047 -3.520 -6.247 1.00 98.56 252 ALA A CA 1
ATOM 1940 C C . ALA A 1 252 ? -3.032 -2.546 -5.586 1.00 98.56 252 ALA A C 1
ATOM 1942 O O . ALA A 1 252 ? -3.653 -2.889 -4.578 1.00 98.56 252 ALA A O 1
ATOM 1943 N N . MET A 1 253 ? -3.216 -1.349 -6.157 1.00 98.69 253 MET A N 1
ATOM 1944 C CA . MET A 1 253 ? -4.211 -0.389 -5.665 1.00 98.69 253 MET A CA 1
ATOM 1945 C C . MET A 1 253 ? -5.630 -0.952 -5.753 1.00 98.69 253 MET A C 1
ATOM 1947 O O . MET A 1 253 ? -6.386 -0.839 -4.789 1.00 98.69 253 MET A O 1
ATOM 1951 N N . VAL A 1 254 ? -5.986 -1.588 -6.874 1.00 98.62 254 VAL A N 1
ATOM 1952 C CA . VAL A 1 254 ? -7.312 -2.199 -7.061 1.00 98.62 254 VAL A CA 1
ATOM 1953 C C . VAL A 1 254 ? -7.552 -3.306 -6.035 1.00 98.62 254 VAL A C 1
ATOM 1955 O O . VAL A 1 254 ? -8.577 -3.284 -5.352 1.00 98.62 254 VAL A O 1
ATOM 1958 N N . VAL A 1 255 ? -6.599 -4.229 -5.868 1.00 98.56 255 VAL A N 1
ATOM 1959 C CA . VAL A 1 255 ? -6.683 -5.315 -4.876 1.00 98.56 255 VAL A CA 1
ATOM 1960 C C . VAL A 1 255 ? -6.858 -4.744 -3.470 1.00 98.56 255 VAL A C 1
ATOM 1962 O O . VAL A 1 255 ? -7.788 -5.130 -2.761 1.00 98.56 255 VAL A O 1
ATOM 1965 N N . ALA A 1 256 ? -6.023 -3.779 -3.083 1.00 98.62 256 ALA A N 1
ATOM 1966 C CA . ALA A 1 256 ? -6.094 -3.151 -1.770 1.00 98.62 256 ALA A CA 1
ATOM 1967 C C . ALA A 1 256 ? -7.447 -2.467 -1.515 1.00 98.62 256 ALA A C 1
ATOM 1969 O O . ALA A 1 256 ? -8.050 -2.668 -0.460 1.00 98.62 256 ALA A O 1
ATOM 1970 N N . VAL A 1 257 ? -7.948 -1.695 -2.485 1.00 98.62 257 VAL A N 1
ATOM 1971 C CA . VAL A 1 257 ? -9.250 -1.021 -2.392 1.00 98.62 257 VAL A CA 1
ATOM 1972 C C . VAL A 1 257 ? -10.368 -2.043 -2.222 1.00 98.62 257 VAL A C 1
ATOM 1974 O O . VAL A 1 257 ? -11.132 -1.944 -1.264 1.00 98.62 257 VAL A O 1
ATOM 1977 N N . VAL A 1 258 ? -10.450 -3.046 -3.098 1.00 98.62 258 VAL A N 1
ATOM 1978 C CA . VAL A 1 258 ? -11.523 -4.049 -3.062 1.00 98.62 258 VAL A CA 1
ATOM 1979 C C . VAL A 1 258 ? -11.511 -4.818 -1.744 1.00 98.62 258 VAL A C 1
ATOM 1981 O O . VAL A 1 258 ? -12.540 -4.894 -1.071 1.00 98.62 258 VAL A O 1
ATOM 1984 N N . VAL A 1 259 ? -10.351 -5.339 -1.337 1.00 98.56 259 VAL A N 1
ATOM 1985 C CA . VAL A 1 259 ? -10.238 -6.131 -0.107 1.00 98.56 259 VAL A CA 1
ATOM 1986 C C . VAL A 1 259 ? -10.630 -5.292 1.105 1.00 98.56 259 VAL A C 1
ATOM 1988 O O . VAL A 1 259 ? -11.491 -5.708 1.879 1.00 98.56 259 VAL A O 1
ATOM 1991 N N . VAL A 1 260 ? -10.078 -4.084 1.252 1.00 98.50 260 VAL A N 1
ATOM 1992 C CA . VAL A 1 260 ? -10.333 -3.254 2.438 1.00 98.50 260 VAL A CA 1
ATOM 1993 C C . VAL A 1 260 ? -11.764 -2.716 2.478 1.00 98.50 260 VAL A C 1
ATOM 1995 O O . VAL A 1 260 ? -12.334 -2.628 3.572 1.00 98.50 260 VAL A O 1
ATOM 1998 N N . LEU A 1 261 ? -12.375 -2.398 1.330 1.00 98.12 261 LEU A N 1
ATOM 1999 C CA . LEU A 1 261 ? -13.789 -2.007 1.254 1.00 98.12 261 LEU A CA 1
ATOM 2000 C C . LEU A 1 261 ? -14.727 -3.132 1.711 1.00 98.12 261 LEU A C 1
ATOM 2002 O O . LEU A 1 261 ? -15.785 -2.841 2.266 1.00 98.12 261 LEU A O 1
ATOM 2006 N N . ILE A 1 262 ? -14.340 -4.396 1.526 1.00 97.75 262 ILE A N 1
ATOM 2007 C CA . ILE A 1 262 ? -15.112 -5.560 1.981 1.00 97.75 262 ILE A CA 1
ATOM 2008 C C . ILE A 1 262 ? -14.824 -5.857 3.458 1.00 97.75 262 ILE A C 1
ATOM 2010 O O . ILE A 1 262 ? -15.747 -5.963 4.272 1.00 97.75 262 ILE A O 1
ATOM 2014 N N . THR A 1 263 ? -13.548 -5.968 3.840 1.00 96.69 263 THR A N 1
ATOM 2015 C CA . THR A 1 263 ? -13.156 -6.420 5.182 1.00 96.69 263 THR A CA 1
ATOM 2016 C C . THR A 1 263 ? -13.469 -5.389 6.257 1.00 96.69 263 THR A C 1
ATOM 2018 O O . THR A 1 263 ? -13.953 -5.759 7.325 1.00 96.69 263 THR A O 1
ATOM 2021 N N . SER A 1 264 ? -13.233 -4.097 6.002 1.00 95.31 264 SER A N 1
ATOM 2022 C CA . SER A 1 264 ? -13.413 -3.034 7.003 1.00 95.31 264 SER A CA 1
ATOM 2023 C C . SER A 1 264 ? -14.833 -2.984 7.582 1.00 95.31 264 SER A C 1
ATOM 2025 O O . SER A 1 264 ? -14.974 -3.083 8.808 1.00 95.31 264 SER A O 1
ATOM 2027 N N . PRO A 1 265 ? -15.907 -2.864 6.771 1.00 95.12 265 PRO A N 1
ATOM 2028 C CA . PRO A 1 265 ? -17.265 -2.834 7.303 1.00 95.12 265 PRO A CA 1
ATOM 2029 C C . PRO A 1 265 ? -17.695 -4.180 7.893 1.00 95.12 265 PRO A C 1
ATOM 2031 O O . PRO A 1 265 ? -18.390 -4.184 8.911 1.00 95.12 265 PRO A O 1
ATOM 2034 N N . LEU A 1 266 ? -17.275 -5.307 7.303 1.00 96.25 266 LEU A N 1
ATOM 2035 C CA . LEU A 1 266 ? -17.601 -6.643 7.806 1.00 96.25 266 LEU A CA 1
ATOM 2036 C C . LEU A 1 266 ? -17.025 -6.857 9.212 1.00 96.25 266 LEU A C 1
ATOM 2038 O O . LEU A 1 266 ? -17.776 -7.089 10.160 1.00 96.25 266 LEU A O 1
ATOM 2042 N N . LEU A 1 267 ? -15.710 -6.689 9.371 1.00 95.44 267 LEU A N 1
ATOM 2043 C CA . LEU A 1 267 ? -15.023 -6.845 10.654 1.00 95.44 267 LEU A CA 1
ATOM 2044 C C . LEU A 1 267 ? -15.516 -5.830 11.683 1.00 95.44 267 LEU A C 1
ATOM 2046 O O . LEU A 1 267 ? -15.726 -6.184 12.842 1.00 95.44 267 LEU A O 1
ATOM 2050 N N . SER A 1 268 ? -15.780 -4.588 11.263 1.00 94.75 268 SER A N 1
ATOM 2051 C CA . SER A 1 268 ? -16.322 -3.569 12.165 1.00 94.75 268 SER A CA 1
ATOM 2052 C C . SER A 1 268 ? -17.681 -3.975 12.728 1.00 94.75 268 SER A C 1
ATOM 2054 O O . SER A 1 268 ? -17.915 -3.822 13.924 1.00 94.75 268 SER A O 1
ATOM 2056 N N . ARG A 1 269 ? -18.587 -4.513 11.903 1.00 94.38 269 ARG A N 1
ATOM 2057 C CA . ARG A 1 269 ? -19.907 -4.975 12.367 1.00 94.38 269 ARG A CA 1
ATOM 2058 C C . ARG A 1 269 ? -19.789 -6.146 13.343 1.00 94.38 269 ARG A C 1
ATOM 2060 O O . ARG A 1 269 ? -20.498 -6.167 14.347 1.00 94.38 269 ARG A O 1
ATOM 2067 N N . LEU A 1 270 ? -18.883 -7.086 13.073 1.00 94.62 270 LEU A N 1
ATOM 2068 C CA . LEU A 1 270 ? -18.678 -8.275 13.904 1.00 94.62 270 LEU A CA 1
ATOM 2069 C C . LEU A 1 270 ? -18.034 -7.938 15.258 1.00 94.62 270 LEU A C 1
ATOM 2071 O O . LEU A 1 270 ? -18.466 -8.442 16.296 1.00 94.62 270 LEU A O 1
ATOM 2075 N N . LEU A 1 271 ? -17.036 -7.050 15.267 1.00 94.94 271 LEU A N 1
ATOM 2076 C CA . LEU A 1 271 ? -16.206 -6.783 16.446 1.00 94.94 271 LEU A CA 1
ATOM 2077 C C . LEU A 1 271 ? -16.700 -5.619 17.314 1.00 94.94 271 LEU A C 1
ATOM 2079 O O . LEU A 1 271 ? -16.262 -5.494 18.457 1.00 94.94 271 LEU A O 1
ATOM 2083 N N . GLN A 1 272 ? -17.666 -4.823 16.845 1.00 93.94 272 GLN A N 1
ATOM 2084 C CA . GLN A 1 272 ? -18.220 -3.678 17.584 1.00 93.94 272 GLN A CA 1
ATOM 2085 C C . GLN A 1 272 ? -18.660 -4.025 19.013 1.00 93.94 272 GLN A C 1
ATOM 2087 O O . GLN A 1 272 ? -18.344 -3.303 19.959 1.00 93.94 272 GLN A O 1
ATOM 2092 N N . ARG A 1 273 ? -19.361 -5.155 19.197 1.00 92.12 273 ARG A N 1
ATOM 2093 C CA . ARG A 1 273 ? -19.833 -5.583 20.528 1.00 92.12 273 ARG A CA 1
ATOM 2094 C C . ARG A 1 273 ? -18.679 -5.958 21.458 1.00 92.12 273 ARG A C 1
ATOM 2096 O O . ARG A 1 273 ? -18.750 -5.691 22.655 1.00 92.12 273 ARG A O 1
ATOM 2103 N N . VAL A 1 274 ? -17.633 -6.578 20.915 1.00 92.88 274 VAL A N 1
ATOM 2104 C CA . VAL A 1 274 ? -16.445 -6.994 21.673 1.00 92.88 274 VAL A CA 1
ATOM 2105 C C . VAL A 1 274 ? -15.646 -5.767 22.100 1.00 92.88 274 VAL A C 1
ATOM 2107 O O . VAL A 1 274 ? -15.331 -5.626 23.280 1.00 92.88 274 VAL A O 1
ATOM 2110 N N . VAL A 1 275 ? -15.410 -4.833 21.175 1.00 92.81 275 VAL A N 1
ATOM 2111 C CA . VAL A 1 275 ? -14.700 -3.578 21.456 1.00 92.81 275 VAL A CA 1
ATOM 2112 C C . VAL A 1 275 ? -15.453 -2.741 22.488 1.00 92.81 275 VAL A C 1
ATOM 2114 O O . VAL A 1 275 ? -14.839 -2.268 23.439 1.00 92.81 275 VAL A O 1
ATOM 2117 N N . GLY A 1 276 ? -16.781 -2.623 22.381 1.00 90.25 276 GLY A N 1
ATOM 2118 C CA . GLY A 1 276 ? -17.579 -1.898 23.375 1.00 90.25 276 GLY A CA 1
ATOM 2119 C C . GLY A 1 276 ? -17.488 -2.495 24.785 1.00 90.25 276 GLY A C 1
ATOM 2120 O O . GLY A 1 276 ? -17.408 -1.759 25.768 1.00 90.25 276 GLY A O 1
ATOM 2121 N N . ARG A 1 277 ? -17.429 -3.830 24.912 1.00 90.88 277 ARG A N 1
ATOM 2122 C CA . ARG A 1 277 ? -17.176 -4.490 26.208 1.00 90.88 277 ARG A CA 1
ATOM 2123 C C . ARG A 1 277 ? -15.759 -4.223 26.714 1.00 90.88 277 ARG A C 1
ATOM 2125 O O . ARG A 1 277 ? -15.597 -3.868 27.876 1.00 90.88 277 ARG A O 1
ATOM 2132 N N . ALA A 1 278 ? -14.754 -4.331 25.846 1.00 91.06 278 ALA A N 1
ATOM 2133 C CA . ALA A 1 278 ? -13.358 -4.070 26.195 1.00 91.06 278 ALA A CA 1
ATOM 2134 C C . ALA A 1 278 ? -13.133 -2.624 26.672 1.00 91.06 278 ALA A C 1
ATOM 2136 O O . ALA A 1 278 ? -12.395 -2.400 27.631 1.00 91.06 278 ALA A O 1
ATOM 2137 N N . ARG A 1 279 ? -13.820 -1.652 26.056 1.00 90.44 279 ARG A N 1
ATOM 2138 C CA . ARG A 1 279 ? -13.767 -0.235 26.442 1.00 90.44 279 ARG A CA 1
ATOM 2139 C C . ARG A 1 279 ? -14.323 0.040 27.829 1.00 90.44 279 ARG A C 1
ATOM 2141 O O . ARG A 1 279 ? -13.831 0.949 28.477 1.00 90.44 279 ARG A O 1
ATOM 2148 N N . ARG A 1 280 ? -15.308 -0.732 28.293 1.00 88.56 280 ARG A N 1
ATOM 2149 C CA . ARG A 1 280 ? -15.868 -0.621 29.653 1.00 88.56 280 ARG A CA 1
ATOM 2150 C C . ARG A 1 280 ? -15.107 -1.450 30.697 1.00 88.56 280 ARG A C 1
ATOM 2152 O O . ARG A 1 280 ? -15.444 -1.392 31.872 1.00 88.56 280 ARG A O 1
ATOM 2159 N N . GLY A 1 281 ? -14.116 -2.234 30.270 1.00 89.38 281 GLY A N 1
ATOM 2160 C CA . GLY A 1 281 ? -13.354 -3.149 31.116 1.00 89.38 281 GLY A CA 1
ATOM 2161 C C . GLY A 1 281 ? -11.901 -2.709 31.349 1.00 89.38 281 GLY A C 1
ATOM 2162 O O . GLY A 1 281 ? -11.586 -1.519 31.282 1.00 89.38 281 GLY A O 1
ATOM 2163 N N . PRO A 1 282 ? -10.981 -3.668 31.572 1.00 86.06 282 PRO A N 1
ATOM 2164 C CA . PRO A 1 282 ? -9.575 -3.391 31.894 1.00 86.06 282 PRO A CA 1
ATOM 2165 C C . PRO A 1 282 ? -8.818 -2.575 30.832 1.00 86.06 282 PRO A C 1
ATOM 2167 O O . PRO A 1 282 ? -7.838 -1.905 31.142 1.00 86.06 282 PRO A O 1
ATOM 2170 N N . LEU A 1 283 ? -9.277 -2.601 29.574 1.00 88.94 283 LEU A N 1
ATOM 2171 C CA . LEU A 1 283 ? -8.638 -1.906 28.452 1.00 88.94 283 LEU A CA 1
ATOM 2172 C C . LEU A 1 283 ? -9.125 -0.459 28.267 1.00 88.94 283 LEU A C 1
ATOM 2174 O O . LEU A 1 283 ? -8.708 0.201 27.314 1.00 88.94 283 LEU A O 1
ATOM 2178 N N . HIS A 1 284 ? -9.962 0.068 29.171 1.00 86.94 284 HIS A N 1
ATOM 2179 C CA . HIS A 1 284 ? -10.502 1.430 29.078 1.00 86.94 284 HIS A CA 1
ATOM 2180 C C . HIS A 1 284 ? -9.409 2.490 28.852 1.00 86.94 284 HIS A C 1
ATOM 2182 O O . HIS A 1 284 ? -9.548 3.330 27.971 1.00 86.94 284 HIS A O 1
ATOM 2188 N N . GLY A 1 285 ? -8.289 2.438 29.585 1.00 85.56 285 GLY A N 1
ATOM 2189 C CA . GLY A 1 285 ? -7.210 3.430 29.439 1.00 85.56 285 GLY A CA 1
ATOM 2190 C C . GLY A 1 285 ? -6.510 3.405 28.073 1.00 85.56 285 GLY A C 1
ATOM 2191 O O . GLY A 1 285 ? -6.032 4.436 27.594 1.00 85.56 285 GLY A O 1
ATOM 2192 N N . LEU A 1 286 ? -6.482 2.238 27.424 1.00 89.00 286 LEU A N 1
ATOM 2193 C CA . LEU A 1 286 ? -5.911 2.075 26.092 1.00 89.00 286 LEU A CA 1
ATOM 2194 C C . LEU A 1 286 ? -6.908 2.495 25.007 1.00 89.00 286 LEU A C 1
ATOM 2196 O O . LEU A 1 286 ? -6.500 3.030 23.985 1.00 89.00 286 LEU A O 1
ATOM 2200 N N . LEU A 1 287 ? -8.208 2.288 25.223 1.00 90.31 287 LEU A N 1
ATOM 2201 C CA . LEU A 1 287 ? -9.232 2.449 24.189 1.00 90.31 287 LEU A CA 1
ATOM 2202 C C . LEU A 1 287 ? -10.098 3.715 24.328 1.00 90.31 287 LEU A C 1
ATOM 2204 O O . LEU A 1 287 ? -10.878 4.031 23.430 1.00 90.31 287 LEU A O 1
ATOM 2208 N N . SER A 1 288 ? -9.969 4.449 25.429 1.00 88.69 288 SER A N 1
ATOM 2209 C CA . SER A 1 288 ? -10.753 5.649 25.722 1.00 88.69 288 SER A CA 1
ATOM 2210 C C . SER A 1 288 ? -9.892 6.713 26.396 1.00 88.69 288 SER A C 1
ATOM 2212 O O . SER A 1 288 ? -8.951 6.414 27.134 1.00 88.69 288 SER A O 1
ATOM 2214 N N . THR A 1 289 ? -10.220 7.984 26.177 1.00 83.31 289 THR A N 1
ATOM 2215 C CA . THR A 1 289 ? -9.697 9.073 27.011 1.00 83.31 289 THR A CA 1
ATOM 2216 C C . THR A 1 289 ? -10.483 9.153 28.319 1.00 83.31 289 THR A C 1
ATOM 2218 O O . THR A 1 289 ? -11.710 9.060 28.302 1.00 83.31 289 THR A O 1
ATOM 2221 N N . ARG A 1 290 ? -9.802 9.357 29.458 1.00 61.84 290 ARG A N 1
ATOM 2222 C CA . ARG A 1 290 ? -10.468 9.662 30.738 1.00 61.84 290 ARG A CA 1
ATOM 2223 C C . ARG A 1 290 ? -11.317 10.929 30.545 1.00 61.84 290 ARG A C 1
ATOM 2225 O O . ARG A 1 290 ? -10.746 11.990 30.325 1.00 61.84 290 ARG A O 1
ATOM 2232 N N . GLY A 1 291 ? -12.645 10.796 30.557 1.00 57.09 291 GLY A N 1
ATOM 2233 C CA . GLY A 1 291 ? -13.591 11.915 30.420 1.00 57.09 291 GLY A CA 1
ATOM 2234 C C . GLY A 1 291 ? -14.643 11.799 29.308 1.00 57.09 291 GLY A C 1
ATOM 2235 O O . GLY A 1 291 ? -15.453 12.705 29.184 1.00 57.09 291 GLY A O 1
ATOM 2236 N N . ALA A 1 292 ? -14.657 10.726 28.508 1.00 48.97 292 ALA A N 1
ATOM 2237 C CA . ALA A 1 292 ? -15.677 10.494 27.470 1.00 48.97 292 ALA A CA 1
ATOM 2238 C C . ALA A 1 292 ? -16.704 9.415 27.882 1.00 48.97 292 ALA A C 1
ATOM 2240 O O . ALA A 1 292 ? -16.983 8.501 27.103 1.00 48.97 292 ALA A O 1
ATOM 2241 N N . GLY A 1 293 ? -17.166 9.482 29.134 1.00 41.44 293 GLY A N 1
ATOM 2242 C CA . GLY A 1 293 ? -18.243 8.648 29.677 1.00 41.44 293 GLY A CA 1
ATOM 2243 C C . GLY A 1 293 ? -19.576 9.367 29.601 1.00 41.44 293 GLY A C 1
ATOM 2244 O O . GLY A 1 293 ? -19.565 10.592 29.848 1.00 41.44 293 GLY A O 1
#